Protein AF-W2C5A7-F1 (afdb_monomer_lite)

Secondary structure (DSSP, 8-state):
--GGGT--HHHHHHTTHHHHHHTTPPP--EEEEEEETTEEEEEEEEEEEEE-TT--EEEEEEE--SS---SS-BTTB---HHHHHHHHHHSEEEEEEEE--SSS--EEEEEEE-TTT--EEEEEGGG----SEETTEEPPHHHHHHHHTT--EEEEEEEPTTS-EEEEEEEEETTTTEEEEE-SS---HHHHHHHHHHHHH--S-SEETTEEPPHHHHHHHHHHHHHHHHHHHHHHHHHS-TT---SSSHHHHHHHHHHHHHHHHHHHHHHHHHHTS--

Radius of gyration: 24.64 Å; chains: 1; bounding box: 69×48×51 Å

pLDDT: mean 84.58, std 14.23, range [39.47, 98.31]

Foldseek 3Di:
DQVQFVDDPVNCVVVVQVVQQVVQAWGAWDWTWHDDPPDTDTFTWIWHWDQDPVRDIDIDTQTADPAAPQCDADQNHHDDPVQVVVCQQQQWSQFWDWGHHPDDDIATWTWGADLRRRYIATDGLVQEDDDCDDQNDGDDPVQSVSQSRFHWHKDFQHADPVRDTDIFTWGAHRNVSYIDTHDDDRGGSVNVSVVVVVVVVPPPDCDDPRDGDDPVVSCVVCVVVVVVVVVLQVCLCVVVVPPDQPDPDDVSSVVSNVVSNVVSCVVCVVVVVVVVVPD

Sequence (279 aa):
MLDSLGLSHERLEQSGELEKMLNWQKSNLVSIAIPIGDTTIYTEARLAFRTDNEGNIGLAIHAMRKEPQLDYPYMGYKFSPEEKEQLLATGNLGKTIEVTPKSGEPFAAYVSIDPQTNEIIALRADRVSIPQEIKGVILSDQQYKDLVEGKAVKVEGMTAKSGKSFDATLQVNAEKKGIEFIFGENKSLKERQEQRQDRQQSKAPRKLCGLELSEKQRNKAISPIRSTIERTFSSIRRWFHGGRCRYRGLAKTHTQNILKSIAFNLYRTPGIIMSSCIG

InterPro domains:
  IPR025222 Domain of unknown function DUF3945 [PF13101] (131-184)
  IPR025343 Domain of unknown function DUF4099 [PF13351] (2-73)
  IPR025668 Transposase DDE domain [PF13751] (202-268)

Structure (mmCIF, N/CA/C/O backbone):
data_AF-W2C5A7-F1
#
_entry.id   AF-W2C5A7-F1
#
loop_
_atom_site.group_PDB
_atom_site.id
_atom_site.type_symbol
_atom_site.label_atom_id
_atom_site.label_alt_id
_atom_site.label_comp_id
_atom_site.label_asym_id
_atom_site.label_entity_id
_atom_site.label_seq_id
_atom_site.pdbx_PDB_ins_code
_atom_site.Cartn_x
_atom_site.Cartn_y
_atom_site.Cartn_z
_atom_site.occupancy
_atom_site.B_iso_or_equiv
_atom_site.auth_seq_id
_atom_site.auth_comp_id
_atom_site.auth_asym_id
_atom_site.auth_atom_id
_atom_site.pdbx_PDB_model_num
ATOM 1 N N . MET A 1 1 ? 4.694 -12.797 -22.705 1.00 73.88 1 MET A N 1
ATOM 2 C CA . MET A 1 1 ? 4.591 -11.503 -21.983 1.00 73.88 1 MET A CA 1
ATOM 3 C C . MET A 1 1 ? 5.522 -11.431 -20.772 1.00 73.88 1 MET A C 1
ATOM 5 O O . MET A 1 1 ? 6.149 -10.400 -20.583 1.00 73.88 1 MET A O 1
ATOM 9 N N . LEU A 1 2 ? 5.633 -12.480 -19.946 1.00 83.50 2 LEU A N 1
ATOM 10 C CA . LEU A 1 2 ? 6.595 -12.494 -18.831 1.00 83.50 2 LEU A CA 1
ATOM 11 C C . LEU A 1 2 ? 8.035 -12.756 -19.307 1.00 83.50 2 LEU A C 1
ATOM 13 O O . LEU A 1 2 ? 8.949 -12.065 -18.866 1.00 83.50 2 LEU A O 1
ATOM 17 N N . ASP A 1 3 ? 8.224 -13.634 -20.298 1.00 85.62 3 ASP A N 1
ATOM 18 C CA . ASP A 1 3 ? 9.559 -13.916 -20.854 1.00 85.62 3 ASP A CA 1
ATOM 19 C C . ASP A 1 3 ? 10.213 -12.679 -21.483 1.00 85.62 3 ASP A C 1
ATOM 21 O O . ASP A 1 3 ? 11.409 -12.454 -21.316 1.00 85.62 3 ASP A O 1
ATOM 25 N N . SER A 1 4 ? 9.420 -11.807 -22.121 1.00 84.69 4 SER A N 1
ATOM 26 C CA . SER A 1 4 ? 9.896 -10.523 -22.662 1.00 84.69 4 SER A CA 1
ATOM 27 C C . SER A 1 4 ? 10.362 -9.540 -21.585 1.00 84.69 4 SER A C 1
ATOM 29 O O . SER A 1 4 ? 10.997 -8.546 -21.917 1.00 84.69 4 SER A O 1
ATOM 31 N N . LEU A 1 5 ? 10.048 -9.806 -20.313 1.00 85.88 5 LEU A N 1
ATOM 32 C CA . LEU A 1 5 ? 10.540 -9.065 -19.151 1.00 85.88 5 LEU A CA 1
ATOM 33 C C . LEU A 1 5 ? 11.710 -9.777 -18.447 1.00 85.88 5 LEU A C 1
ATOM 35 O O . LEU A 1 5 ? 12.090 -9.390 -17.340 1.00 85.88 5 LEU A O 1
ATOM 39 N N . GLY A 1 6 ? 12.261 -10.841 -19.042 1.00 85.81 6 GLY A N 1
ATOM 40 C CA . GLY A 1 6 ? 13.313 -11.661 -18.435 1.00 85.81 6 GLY A CA 1
ATOM 41 C C . GLY A 1 6 ? 12.821 -12.533 -17.272 1.00 85.81 6 GLY A C 1
ATOM 42 O O . GLY A 1 6 ? 13.591 -12.848 -16.358 1.00 85.81 6 GLY A O 1
ATOM 43 N N . LEU A 1 7 ? 11.533 -12.894 -17.265 1.00 89.31 7 LEU A N 1
ATOM 44 C CA . LEU A 1 7 ? 10.913 -13.710 -16.223 1.00 89.31 7 LEU A CA 1
ATOM 45 C C . LEU A 1 7 ? 10.398 -15.024 -16.802 1.00 89.31 7 LEU A C 1
ATOM 47 O O . LEU A 1 7 ? 9.395 -15.027 -17.510 1.00 89.31 7 LEU A O 1
ATOM 51 N N . SER A 1 8 ? 11.045 -16.131 -16.438 1.00 88.25 8 SER A N 1
ATOM 52 C CA . SER A 1 8 ? 10.540 -17.467 -16.747 1.00 88.25 8 SER A CA 1
ATOM 53 C C . SER A 1 8 ? 9.469 -17.908 -15.747 1.00 88.25 8 SER A C 1
ATOM 55 O O . SER A 1 8 ? 9.477 -17.504 -14.577 1.00 88.25 8 SER A O 1
ATOM 57 N N . HIS A 1 9 ? 8.577 -18.791 -16.200 1.00 87.25 9 HIS A N 1
ATOM 58 C CA . HIS A 1 9 ? 7.582 -19.451 -15.350 1.00 87.25 9 HIS A CA 1
ATOM 59 C C . HIS A 1 9 ? 8.231 -20.123 -14.131 1.00 87.25 9 HIS A C 1
ATOM 61 O O . HIS A 1 9 ? 7.868 -19.825 -12.996 1.00 87.25 9 HIS A O 1
ATOM 67 N N . GLU A 1 10 ? 9.257 -20.949 -14.362 1.00 89.75 10 GLU A N 1
ATOM 68 C CA . GLU A 1 10 ? 9.982 -21.687 -13.318 1.00 89.75 10 GLU A CA 1
ATOM 69 C C . GLU A 1 10 ? 10.539 -20.764 -12.227 1.00 89.75 10 GLU A C 1
ATOM 71 O O . GLU A 1 10 ? 10.440 -21.064 -11.039 1.00 89.75 10 GLU A O 1
ATOM 76 N N . ARG A 1 11 ? 11.084 -19.599 -12.605 1.00 88.56 11 ARG A N 1
ATOM 77 C CA . ARG A 1 11 ? 11.626 -18.622 -11.649 1.00 88.56 11 ARG A CA 1
ATOM 78 C C . ARG A 1 11 ? 10.532 -18.040 -10.749 1.00 88.56 11 ARG A C 1
ATOM 80 O O . ARG A 1 11 ? 10.754 -17.844 -9.550 1.00 88.56 11 ARG A O 1
ATOM 87 N N . LEU A 1 12 ? 9.367 -17.726 -11.314 1.00 89.19 12 LEU A N 1
ATOM 88 C CA . LEU A 1 12 ? 8.237 -17.172 -10.561 1.00 89.19 12 LEU A CA 1
ATOM 89 C C . LEU A 1 12 ? 7.565 -18.228 -9.678 1.00 89.19 12 LEU A C 1
ATOM 91 O O . LEU A 1 12 ? 7.124 -17.913 -8.573 1.00 89.19 12 LEU A O 1
ATOM 95 N N . GLU A 1 13 ? 7.526 -19.473 -10.140 1.00 90.69 13 GLU A N 1
ATOM 96 C CA . GLU A 1 13 ? 7.002 -20.609 -9.388 1.00 90.69 13 GLU A CA 1
ATOM 97 C C . GLU A 1 13 ? 7.900 -20.952 -8.192 1.00 90.69 13 GLU A C 1
ATOM 99 O O . GLU A 1 13 ? 7.433 -20.966 -7.056 1.00 90.69 13 GLU A O 1
ATOM 104 N N . GLN A 1 14 ? 9.213 -21.099 -8.406 1.00 89.69 14 GLN A N 1
ATOM 105 C CA . GLN A 1 14 ? 10.178 -21.401 -7.337 1.00 89.69 14 GLN A CA 1
ATOM 106 C C . GLN A 1 14 ? 10.247 -20.318 -6.254 1.00 89.69 14 GLN A C 1
ATOM 108 O O . GLN A 1 14 ? 10.562 -20.603 -5.099 1.00 89.69 14 GLN A O 1
ATOM 113 N N . SER A 1 15 ? 9.969 -19.064 -6.614 1.00 86.94 15 SER A N 1
ATOM 114 C CA . SER A 1 15 ? 9.924 -17.951 -5.659 1.00 86.94 15 SER A CA 1
ATOM 115 C C . SER A 1 15 ? 8.570 -17.799 -4.952 1.00 86.94 15 SER A C 1
ATOM 117 O O . SER A 1 15 ? 8.467 -16.998 -4.022 1.00 86.94 15 SER A O 1
ATOM 119 N N . GLY A 1 16 ? 7.541 -18.553 -5.360 1.00 91.38 16 GLY A N 1
ATOM 120 C CA . GLY A 1 16 ? 6.170 -18.433 -4.854 1.00 91.38 16 GLY A CA 1
ATOM 121 C C . GLY A 1 16 ? 5.457 -17.146 -5.288 1.00 91.38 16 GLY A C 1
ATOM 122 O O . GLY A 1 16 ? 4.389 -16.813 -4.774 1.00 91.38 16 GLY A O 1
ATOM 123 N N . GLU A 1 17 ? 6.038 -16.380 -6.214 1.00 92.44 17 GLU A N 1
ATOM 124 C CA . GLU A 1 17 ? 5.453 -15.126 -6.692 1.00 92.44 17 GLU A CA 1
ATOM 125 C C . GLU A 1 17 ? 4.339 -15.372 -7.711 1.00 92.44 17 GLU A C 1
ATOM 127 O O . GLU A 1 17 ? 3.356 -14.628 -7.731 1.00 92.44 17 GLU A O 1
ATOM 132 N N . LEU A 1 18 ? 4.441 -16.458 -8.485 1.00 91.12 18 LEU A N 1
ATOM 133 C CA . LEU A 1 18 ? 3.392 -16.867 -9.416 1.00 91.12 18 LEU A CA 1
ATOM 134 C C . LEU A 1 18 ? 2.067 -17.143 -8.692 1.00 91.12 18 LEU A C 1
ATOM 136 O O . LEU A 1 18 ? 1.024 -16.649 -9.111 1.00 91.12 18 LEU A O 1
ATOM 140 N N . GLU A 1 19 ? 2.110 -17.862 -7.568 1.00 92.75 19 GLU A N 1
ATOM 141 C CA . GLU A 1 19 ? 0.923 -18.187 -6.767 1.00 92.75 19 GLU A CA 1
ATOM 142 C C . GLU A 1 19 ? 0.204 -16.922 -6.271 1.00 92.75 19 GLU A C 1
ATOM 144 O O . GLU A 1 19 ? -1.022 -16.822 -6.334 1.00 92.75 19 GLU A O 1
ATOM 149 N N . LYS A 1 20 ? 0.953 -15.907 -5.825 1.00 93.38 20 LYS A N 1
ATOM 150 C CA . LYS A 1 20 ? 0.364 -14.622 -5.415 1.00 93.38 20 LYS A CA 1
ATOM 151 C C . LYS A 1 20 ? -0.319 -13.922 -6.580 1.00 93.38 20 LYS A C 1
ATOM 153 O O . LYS A 1 20 ? -1.437 -13.433 -6.424 1.00 93.38 20 LYS A O 1
ATOM 158 N N . MET A 1 21 ? 0.342 -13.883 -7.736 1.00 92.50 21 MET A N 1
ATOM 159 C CA . MET A 1 21 ? -0.199 -13.244 -8.934 1.00 92.50 21 MET A CA 1
ATOM 160 C C . MET A 1 21 ? -1.489 -13.925 -9.398 1.00 92.50 21 MET A C 1
ATOM 162 O O . MET A 1 21 ? -2.463 -13.227 -9.680 1.00 92.50 21 MET A O 1
ATOM 166 N N . LEU A 1 22 ? -1.528 -15.263 -9.409 1.00 90.75 22 LEU A N 1
ATOM 167 C CA . LEU A 1 22 ? -2.722 -16.053 -9.742 1.00 90.75 22 LEU A CA 1
ATOM 168 C C . LEU A 1 22 ? -3.873 -15.828 -8.750 1.00 90.75 22 LEU A C 1
ATOM 170 O O . LEU A 1 22 ? -5.035 -15.833 -9.141 1.00 90.75 22 LEU A O 1
ATOM 174 N N . ASN A 1 23 ? -3.555 -15.538 -7.487 1.00 91.88 23 ASN A N 1
ATOM 175 C CA . ASN A 1 23 ? -4.520 -15.128 -6.465 1.00 91.88 23 ASN A CA 1
ATOM 176 C C . ASN A 1 23 ? -4.867 -13.622 -6.507 1.00 91.88 23 ASN A C 1
ATOM 178 O O . ASN A 1 23 ? -5.368 -13.072 -5.524 1.00 91.88 23 ASN A O 1
ATOM 182 N N . TRP A 1 24 ? -4.597 -12.934 -7.624 1.00 89.31 24 TRP A N 1
ATOM 183 C CA . TRP A 1 24 ? -4.883 -11.506 -7.845 1.00 89.31 24 TRP A CA 1
ATOM 184 C C . TRP A 1 24 ? -4.191 -10.547 -6.860 1.00 89.31 24 TRP A C 1
ATOM 186 O O . TRP A 1 24 ? -4.641 -9.411 -6.629 1.00 89.31 24 TRP A O 1
ATOM 196 N N . GLN A 1 25 ? -3.075 -10.998 -6.285 1.00 91.00 25 GLN A N 1
ATOM 197 C CA . GLN A 1 25 ? -2.200 -10.212 -5.423 1.00 91.00 25 GLN A CA 1
ATOM 198 C C . GLN A 1 25 ? -0.979 -9.718 -6.204 1.00 91.00 25 GLN A C 1
ATOM 200 O O . GLN A 1 25 ? -0.585 -10.276 -7.226 1.00 91.00 25 GLN A O 1
ATOM 205 N N . LYS A 1 26 ? -0.355 -8.653 -5.701 1.00 93.81 26 LYS A N 1
ATOM 206 C CA . LYS A 1 26 ? 0.943 -8.196 -6.200 1.00 93.81 26 LYS A CA 1
ATOM 207 C C . LYS A 1 26 ? 2.049 -9.124 -5.694 1.00 93.81 26 LYS A C 1
ATOM 209 O O . LYS A 1 26 ? 2.090 -9.424 -4.498 1.00 93.81 26 LYS A O 1
ATOM 214 N N . SER A 1 27 ? 2.987 -9.485 -6.563 1.00 93.69 27 SER A N 1
ATOM 215 C CA . SER A 1 27 ? 4.235 -10.146 -6.174 1.00 93.69 27 SER A CA 1
ATOM 216 C C . SER A 1 27 ? 5.052 -9.279 -5.205 1.00 93.69 27 SER A C 1
ATOM 218 O O . SER A 1 27 ? 4.817 -8.075 -5.051 1.00 93.69 27 SER A O 1
ATOM 220 N N . ASN A 1 28 ? 6.065 -9.865 -4.573 1.00 92.12 28 ASN A N 1
ATOM 221 C CA . ASN A 1 28 ? 7.204 -9.111 -4.059 1.00 92.12 28 ASN A CA 1
ATOM 222 C C . ASN A 1 28 ? 7.997 -8.476 -5.211 1.00 92.12 28 ASN A C 1
ATOM 224 O O . ASN A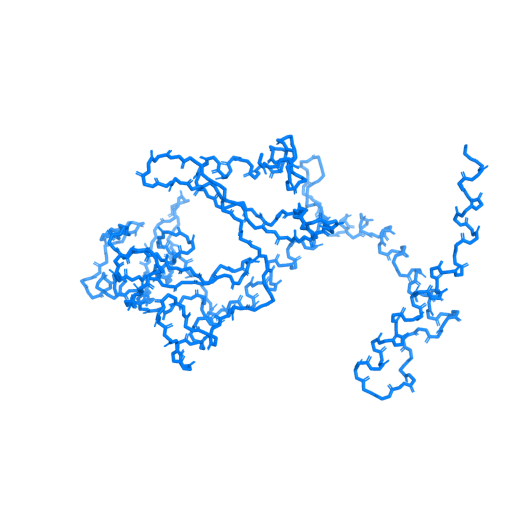 1 28 ? 7.706 -8.684 -6.389 1.00 92.12 28 ASN A O 1
ATOM 228 N N . LEU A 1 29 ? 9.014 -7.694 -4.854 1.00 90.25 29 LEU A N 1
ATOM 229 C CA . LEU A 1 29 ? 9.957 -7.146 -5.820 1.00 90.25 29 LEU A CA 1
ATOM 230 C C . LEU A 1 29 ? 10.675 -8.281 -6.553 1.00 90.25 29 LEU A C 1
ATOM 232 O O . LEU A 1 29 ? 11.269 -9.160 -5.923 1.00 90.25 29 LEU A O 1
ATOM 236 N N . VAL A 1 30 ? 10.570 -8.247 -7.875 1.00 91.00 30 VAL A N 1
ATOM 237 C CA . VAL A 1 30 ? 11.287 -9.121 -8.791 1.00 91.00 30 VAL A CA 1
ATOM 238 C C . VAL A 1 30 ? 12.074 -8.268 -9.778 1.00 91.00 30 VAL A C 1
ATOM 240 O O . VAL A 1 30 ? 11.575 -7.259 -10.287 1.00 91.00 30 VAL A O 1
ATOM 243 N N . SER A 1 31 ? 13.301 -8.694 -10.070 1.00 91.00 31 SER A N 1
ATOM 244 C CA . SER A 1 31 ? 14.140 -8.060 -11.083 1.00 91.00 31 SER A CA 1
ATOM 245 C C . SER A 1 31 ? 13.591 -8.367 -12.470 1.00 91.00 31 SER A C 1
ATOM 247 O O . SER A 1 31 ? 13.534 -9.540 -12.862 1.00 91.00 31 SER A O 1
ATOM 249 N N . ILE A 1 32 ? 13.240 -7.314 -13.200 1.00 89.00 32 ILE A N 1
ATOM 250 C CA . ILE A 1 32 ? 12.741 -7.366 -14.572 1.00 89.00 32 ILE A CA 1
ATOM 251 C C . ILE A 1 32 ? 13.694 -6.650 -15.527 1.00 89.00 32 ILE A C 1
ATOM 253 O O . ILE A 1 32 ? 14.417 -5.729 -15.139 1.00 89.00 32 ILE A O 1
ATOM 257 N N . ALA A 1 33 ? 13.666 -7.076 -16.783 1.00 89.94 33 ALA A N 1
ATOM 258 C CA . ALA A 1 33 ? 14.416 -6.512 -17.893 1.00 89.94 33 ALA A CA 1
ATOM 259 C C . ALA A 1 33 ? 13.425 -5.953 -18.920 1.00 89.94 33 ALA A C 1
ATOM 261 O O . ALA A 1 33 ? 12.724 -6.711 -19.574 1.00 89.94 33 ALA A O 1
ATOM 262 N N . ILE A 1 34 ? 13.327 -4.630 -19.038 1.00 86.56 34 ILE A N 1
ATOM 263 C CA . ILE A 1 34 ? 12.394 -3.960 -19.949 1.00 86.56 34 ILE A CA 1
ATOM 264 C C . ILE A 1 34 ? 13.159 -3.563 -21.220 1.00 86.56 34 ILE A C 1
ATOM 266 O O . ILE A 1 34 ? 13.984 -2.645 -21.151 1.00 86.56 34 ILE A O 1
ATOM 270 N N . PRO A 1 35 ? 12.920 -4.218 -22.369 1.00 85.06 35 PRO A N 1
ATOM 271 C CA . PRO A 1 35 ? 13.519 -3.808 -23.632 1.00 85.06 35 PRO A CA 1
ATOM 272 C C . PRO A 1 35 ? 12.876 -2.503 -24.128 1.00 85.06 35 PRO A C 1
ATOM 274 O O . PRO A 1 35 ? 11.653 -2.390 -24.206 1.00 85.06 35 PRO A O 1
ATOM 277 N N . ILE A 1 36 ? 13.701 -1.511 -24.458 1.00 85.06 36 ILE A N 1
ATOM 278 C CA . ILE A 1 36 ? 13.307 -0.223 -25.039 1.00 85.06 36 ILE A CA 1
ATOM 279 C C . ILE A 1 36 ? 14.237 0.064 -26.220 1.00 85.06 36 ILE A C 1
ATOM 281 O O . ILE A 1 36 ? 15.370 0.517 -26.039 1.00 85.06 36 ILE A O 1
ATOM 285 N N . GLY A 1 37 ? 13.748 -0.211 -27.432 1.00 86.44 37 GLY A N 1
ATOM 286 C CA . GLY A 1 37 ? 14.572 -0.170 -28.642 1.00 86.44 37 GLY A CA 1
ATOM 287 C C . GLY A 1 37 ? 15.769 -1.110 -28.500 1.00 86.44 37 GLY A C 1
ATOM 288 O O . GLY A 1 37 ? 15.597 -2.283 -28.178 1.00 86.44 37 GLY A O 1
ATOM 289 N N . ASP A 1 38 ? 16.973 -0.561 -28.647 1.00 89.25 38 ASP A N 1
ATOM 290 C CA . ASP A 1 38 ? 18.230 -1.318 -28.565 1.00 89.25 38 ASP A CA 1
ATOM 291 C C . ASP A 1 38 ? 18.789 -1.423 -27.133 1.00 89.25 38 ASP A C 1
ATOM 293 O O . ASP A 1 38 ? 19.841 -2.018 -26.904 1.00 89.25 38 ASP A O 1
ATOM 297 N N . THR A 1 39 ? 18.119 -0.818 -26.146 1.00 85.44 39 THR A N 1
ATOM 298 C CA . THR A 1 39 ? 18.568 -0.795 -24.746 1.00 85.44 39 THR A CA 1
ATOM 299 C C . THR A 1 39 ? 17.657 -1.641 -23.865 1.00 85.44 39 THR A C 1
ATOM 301 O O . THR A 1 39 ? 16.450 -1.696 -24.066 1.00 85.44 39 THR A O 1
ATOM 304 N N . THR A 1 40 ? 18.218 -2.286 -22.841 1.00 84.69 40 T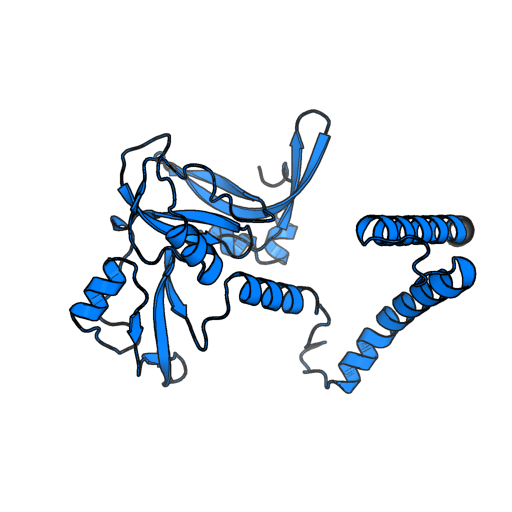HR A N 1
ATOM 305 C CA . THR A 1 40 ? 17.436 -2.987 -21.810 1.00 84.69 40 THR A CA 1
ATOM 306 C C . THR A 1 40 ? 17.566 -2.263 -20.478 1.00 84.69 40 THR A C 1
ATOM 308 O O . THR A 1 40 ? 18.673 -2.076 -19.972 1.00 84.69 40 THR A O 1
ATOM 311 N N . ILE A 1 41 ? 16.435 -1.867 -19.895 1.00 85.12 41 ILE A N 1
ATOM 312 C CA . ILE A 1 41 ? 16.379 -1.286 -18.552 1.00 85.12 41 ILE A CA 1
ATOM 313 C C . ILE A 1 41 ? 16.169 -2.403 -17.536 1.00 85.12 41 ILE A C 1
ATOM 315 O O . ILE A 1 41 ? 15.171 -3.117 -17.586 1.00 85.12 41 ILE A O 1
ATOM 319 N N . TYR A 1 42 ? 17.078 -2.509 -16.573 1.00 85.44 42 TYR A N 1
ATOM 320 C CA . TYR A 1 42 ? 16.951 -3.433 -15.449 1.00 85.44 42 TYR A CA 1
ATOM 321 C C . TYR A 1 42 ? 16.406 -2.695 -14.231 1.00 85.44 42 TYR A C 1
ATOM 323 O O . TYR A 1 42 ? 16.953 -1.668 -13.828 1.00 85.44 42 TYR A O 1
ATOM 331 N N . THR A 1 43 ? 15.325 -3.204 -13.646 1.00 87.44 43 THR A N 1
ATOM 332 C CA . THR A 1 43 ? 14.706 -2.596 -12.462 1.00 87.44 43 THR A CA 1
ATOM 333 C C . THR A 1 43 ? 13.993 -3.634 -11.602 1.00 87.44 43 THR A C 1
ATOM 335 O O . THR A 1 43 ? 13.694 -4.735 -12.058 1.00 87.44 43 THR A O 1
ATOM 338 N N . GLU A 1 44 ? 13.705 -3.276 -10.355 1.00 88.94 44 GLU A N 1
ATOM 339 C CA . GLU A 1 44 ? 12.847 -4.060 -9.471 1.00 88.94 44 GLU A CA 1
ATOM 340 C C . GLU A 1 44 ? 11.397 -3.586 -9.609 1.00 88.94 44 GLU A C 1
ATOM 342 O O . GLU A 1 44 ? 11.110 -2.385 -9.561 1.00 88.94 44 GLU A O 1
ATOM 347 N N . ALA A 1 45 ? 10.467 -4.527 -9.745 1.00 91.44 45 ALA A N 1
ATOM 348 C CA . ALA A 1 45 ? 9.044 -4.225 -9.834 1.00 91.44 45 ALA A CA 1
ATOM 349 C C . ALA A 1 45 ? 8.200 -5.259 -9.093 1.00 91.44 45 ALA A C 1
ATOM 351 O O . ALA A 1 45 ? 8.599 -6.409 -8.928 1.00 91.44 45 ALA A O 1
ATOM 352 N N . ARG A 1 46 ? 7.004 -4.849 -8.670 1.00 94.94 46 ARG A N 1
ATOM 353 C CA . ARG A 1 46 ? 5.937 -5.779 -8.288 1.00 94.94 46 ARG A CA 1
ATOM 354 C C . ARG A 1 46 ? 5.048 -6.029 -9.496 1.00 94.94 46 ARG A C 1
ATOM 356 O O . ARG A 1 46 ? 4.766 -5.111 -10.263 1.00 94.94 46 ARG A O 1
ATOM 363 N N . LEU A 1 47 ? 4.589 -7.258 -9.646 1.00 94.19 47 LEU A N 1
ATOM 364 C CA . LEU A 1 47 ? 3.772 -7.704 -10.764 1.00 94.19 47 LEU A CA 1
ATOM 365 C C . LEU A 1 47 ? 2.402 -8.128 -10.260 1.00 94.19 47 LEU A C 1
ATOM 367 O O . LEU A 1 47 ? 2.293 -8.730 -9.195 1.00 94.19 47 LEU A O 1
ATOM 371 N N . ALA A 1 48 ? 1.357 -7.827 -11.020 1.00 93.25 48 ALA A N 1
ATOM 372 C CA . ALA A 1 48 ? 0.009 -8.300 -10.732 1.00 93.25 48 ALA A CA 1
ATOM 373 C C . ALA A 1 48 ? -0.754 -8.546 -12.028 1.00 93.25 48 ALA A C 1
ATOM 375 O O . ALA A 1 48 ? -0.627 -7.772 -12.977 1.00 93.25 48 ALA A O 1
ATOM 376 N N . PHE A 1 49 ? -1.590 -9.578 -12.049 1.00 91.06 49 PHE A N 1
ATOM 377 C CA . PHE A 1 49 ? -2.586 -9.713 -13.103 1.00 91.06 49 PHE A CA 1
ATOM 378 C C . PHE A 1 49 ? -3.746 -8.745 -12.865 1.00 91.06 49 PHE A C 1
ATOM 380 O O . PHE A 1 49 ? -4.106 -8.436 -11.724 1.00 91.06 49 PHE A O 1
ATOM 387 N N . ARG A 1 50 ? -4.316 -8.238 -13.957 1.00 87.31 50 ARG A N 1
ATOM 388 C CA . ARG A 1 50 ? -5.514 -7.397 -13.955 1.00 87.31 50 ARG A CA 1
ATOM 389 C C . ARG A 1 50 ? -6.437 -7.836 -15.073 1.00 87.31 50 ARG A C 1
ATOM 391 O O . ARG A 1 50 ? -5.956 -8.198 -16.136 1.00 87.31 50 ARG A O 1
ATOM 398 N N . THR A 1 51 ? -7.735 -7.763 -14.836 1.00 83.38 51 THR A N 1
ATOM 399 C CA . THR A 1 51 ? -8.744 -7.893 -15.882 1.00 83.38 51 THR A CA 1
ATOM 400 C C . THR A 1 51 ? -9.171 -6.518 -16.367 1.00 83.38 51 THR A C 1
ATOM 402 O O . THR A 1 51 ? -9.319 -5.590 -15.565 1.00 83.38 51 THR A O 1
ATOM 405 N N . ASP A 1 52 ? -9.327 -6.372 -17.677 1.00 79.00 52 ASP A N 1
ATOM 406 C CA . ASP A 1 52 ? -10.007 -5.219 -18.259 1.00 79.00 52 ASP A CA 1
ATOM 407 C C . ASP A 1 52 ? -11.536 -5.422 -18.276 1.00 79.00 52 ASP A C 1
ATOM 409 O O . ASP A 1 52 ? -12.059 -6.424 -17.779 1.00 79.00 52 ASP A O 1
ATOM 413 N N . ASN A 1 53 ? -12.261 -4.442 -18.821 1.00 75.81 53 ASN A N 1
ATOM 414 C CA . ASN A 1 53 ? -13.726 -4.471 -18.897 1.00 75.81 53 ASN A CA 1
ATOM 415 C C . ASN A 1 53 ? -14.265 -5.565 -19.839 1.00 75.81 53 ASN A C 1
ATOM 417 O O . ASN A 1 53 ? -15.443 -5.897 -19.757 1.00 75.81 53 ASN A O 1
ATOM 421 N N . GLU A 1 54 ? -13.425 -6.115 -20.715 1.00 82.00 54 GLU A N 1
ATOM 422 C CA . GLU A 1 54 ? -13.768 -7.187 -21.655 1.00 82.00 54 GLU A CA 1
ATOM 423 C C . GLU A 1 54 ? -13.425 -8.575 -21.086 1.00 82.00 54 GLU A C 1
ATOM 425 O O . GLU A 1 54 ? -13.733 -9.599 -21.693 1.00 82.00 54 GLU A O 1
ATOM 430 N N . GLY A 1 55 ? -12.820 -8.623 -19.893 1.00 80.62 55 GLY A N 1
ATOM 431 C CA . GLY A 1 55 ? -12.400 -9.854 -19.232 1.00 80.62 55 GLY A CA 1
ATOM 432 C C . GLY A 1 55 ? -11.022 -10.354 -19.667 1.00 80.62 55 GLY A C 1
ATOM 433 O O . GLY A 1 55 ? -10.604 -11.422 -19.215 1.00 80.62 55 GLY A O 1
ATOM 434 N N . ASN A 1 56 ? -10.280 -9.599 -20.485 1.00 85.69 56 ASN A N 1
ATOM 435 C CA . ASN A 1 56 ? -8.927 -9.980 -20.874 1.00 85.69 56 ASN A CA 1
ATOM 436 C C . ASN A 1 56 ? -7.965 -9.792 -19.699 1.00 85.69 56 ASN A C 1
ATOM 438 O O . ASN A 1 56 ? -8.025 -8.803 -18.965 1.00 85.69 56 ASN A O 1
ATOM 442 N N . IL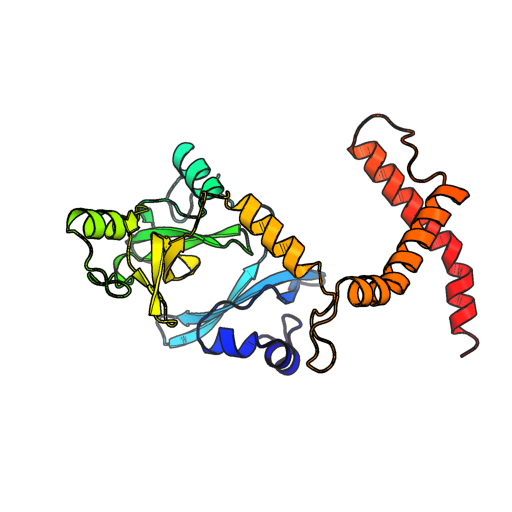E A 1 57 ? -7.033 -10.732 -19.544 1.00 85.19 57 ILE A N 1
ATOM 443 C CA . ILE A 1 57 ? -6.020 -10.686 -18.490 1.00 85.19 57 ILE A CA 1
ATOM 444 C C . ILE A 1 57 ? -4.784 -9.938 -19.000 1.00 85.19 57 ILE A C 1
ATOM 446 O O . ILE A 1 57 ? -4.059 -10.416 -19.869 1.00 85.19 57 ILE A O 1
ATOM 450 N N . GLY A 1 58 ? -4.514 -8.779 -18.409 1.00 87.38 58 GLY A N 1
ATOM 451 C CA . GLY A 1 58 ? -3.291 -8.005 -18.582 1.00 87.38 58 GLY A CA 1
ATOM 452 C C . GLY A 1 58 ? -2.314 -8.155 -17.411 1.00 87.38 58 GLY A C 1
ATOM 453 O O . GLY A 1 58 ? -2.664 -8.610 -16.318 1.00 87.38 58 GLY A O 1
ATOM 454 N N . LEU A 1 59 ? -1.069 -7.722 -17.629 1.00 89.25 59 LEU A N 1
ATOM 455 C CA . LEU A 1 59 ? -0.028 -7.633 -16.602 1.00 89.25 59 LEU A CA 1
ATOM 456 C C . LEU A 1 59 ? 0.209 -6.174 -16.210 1.00 89.25 59 LEU A C 1
ATOM 458 O O . LEU A 1 59 ? 0.564 -5.342 -17.042 1.00 89.25 59 LEU A O 1
ATOM 462 N N . ALA A 1 60 ? 0.066 -5.881 -14.922 1.00 90.44 60 ALA A N 1
ATOM 463 C CA . ALA A 1 60 ? 0.452 -4.611 -14.333 1.00 90.44 60 ALA A CA 1
ATOM 464 C C . ALA A 1 60 ? 1.871 -4.696 -13.762 1.00 90.44 60 ALA A C 1
ATOM 466 O O . ALA A 1 60 ? 2.175 -5.580 -12.957 1.00 90.44 60 ALA A O 1
ATOM 467 N N . ILE A 1 61 ? 2.719 -3.747 -14.163 1.00 90.88 61 ILE A N 1
ATOM 468 C CA . ILE A 1 61 ? 4.099 -3.610 -13.693 1.00 90.88 61 ILE A CA 1
ATOM 469 C C . ILE A 1 61 ? 4.186 -2.381 -12.789 1.00 90.88 61 ILE A C 1
ATOM 471 O O . ILE A 1 61 ? 4.012 -1.248 -13.233 1.00 90.88 61 ILE A O 1
ATOM 475 N N . HIS A 1 62 ? 4.491 -2.610 -11.519 1.00 91.31 62 HIS A N 1
ATOM 476 C CA . HIS A 1 62 ? 4.625 -1.584 -10.494 1.00 91.31 62 HIS A CA 1
ATOM 477 C C . HIS A 1 62 ? 6.106 -1.405 -10.156 1.00 91.31 62 HIS A C 1
ATOM 479 O O . HIS A 1 62 ? 6.634 -2.050 -9.249 1.00 91.31 62 HIS A O 1
ATOM 485 N N . ALA A 1 63 ? 6.798 -0.570 -10.932 1.00 87.31 63 ALA A N 1
ATOM 486 C CA . ALA A 1 63 ? 8.230 -0.327 -10.758 1.00 87.31 63 ALA A CA 1
ATOM 487 C C . ALA A 1 63 ? 8.544 0.374 -9.425 1.00 87.31 63 ALA A C 1
ATOM 489 O O . ALA A 1 63 ? 7.793 1.242 -8.968 1.00 87.31 63 ALA A O 1
ATOM 490 N N . MET A 1 64 ? 9.677 0.019 -8.817 1.00 88.06 64 MET A N 1
ATOM 491 C CA . MET A 1 64 ? 10.174 0.664 -7.606 1.00 88.06 64 MET A CA 1
ATOM 492 C C . MET A 1 64 ? 10.553 2.128 -7.867 1.00 88.06 64 MET A C 1
ATOM 494 O O . MET A 1 64 ? 11.270 2.441 -8.817 1.00 88.06 64 MET A O 1
ATOM 498 N N . ARG A 1 65 ? 10.115 3.027 -6.978 1.00 87.75 65 ARG A N 1
ATOM 499 C CA . ARG A 1 65 ? 10.480 4.450 -6.975 1.00 87.75 65 ARG A CA 1
ATOM 500 C C . ARG A 1 65 ? 11.242 4.798 -5.704 1.00 87.75 65 ARG A C 1
ATOM 502 O O . ARG A 1 65 ? 10.999 4.220 -4.646 1.00 87.75 65 ARG A O 1
ATOM 509 N N . LYS A 1 66 ? 12.125 5.793 -5.797 1.00 87.06 66 LYS A N 1
ATOM 510 C CA . LYS A 1 66 ? 12.863 6.313 -4.637 1.00 87.06 66 LYS A CA 1
ATOM 511 C C . LYS A 1 66 ? 11.929 6.957 -3.608 1.00 87.06 66 LYS A C 1
ATOM 513 O O . LYS A 1 66 ? 12.125 6.768 -2.414 1.00 87.06 66 LYS A O 1
ATOM 518 N N . GLU A 1 67 ? 10.926 7.685 -4.082 1.00 90.62 67 GLU A N 1
ATOM 519 C CA . GLU A 1 67 ? 9.958 8.412 -3.263 1.00 90.62 67 GLU A CA 1
ATOM 520 C C . GLU A 1 67 ? 8.594 8.476 -3.968 1.00 90.62 67 GLU A C 1
ATOM 522 O O . GLU A 1 67 ? 8.535 8.340 -5.199 1.00 90.62 67 GLU A O 1
ATOM 527 N N . PRO A 1 68 ? 7.494 8.636 -3.213 1.00 93.00 68 PRO A N 1
ATOM 528 C CA . PRO A 1 68 ? 6.168 8.797 -3.790 1.00 93.00 68 PRO A CA 1
ATOM 529 C C . PRO A 1 68 ? 6.050 10.155 -4.484 1.00 93.00 68 PRO A C 1
ATOM 531 O O . PRO A 1 68 ? 6.432 11.191 -3.945 1.00 93.00 68 PRO A O 1
ATOM 534 N N . GLN A 1 69 ? 5.493 10.156 -5.693 1.00 92.75 69 GLN A N 1
ATOM 535 C CA . GLN A 1 69 ? 5.333 11.370 -6.494 1.00 92.75 69 GLN A CA 1
ATOM 536 C C . GLN A 1 69 ? 4.090 12.151 -6.058 1.00 92.75 69 GLN A C 1
ATOM 538 O O . GLN A 1 69 ? 3.034 12.042 -6.673 1.00 92.75 69 GLN A O 1
ATOM 543 N N . LEU A 1 70 ? 4.220 12.929 -4.985 1.00 94.69 70 LEU A N 1
ATOM 544 C CA . LEU A 1 70 ? 3.114 13.685 -4.386 1.00 94.69 70 LEU A CA 1
ATOM 545 C C . LEU A 1 70 ? 2.986 15.126 -4.909 1.00 94.69 70 LEU A C 1
ATOM 547 O O . LEU A 1 70 ? 1.994 15.798 -4.634 1.00 94.69 70 LEU A O 1
ATOM 551 N N . ASP A 1 71 ? 3.983 15.627 -5.642 1.00 93.81 71 ASP A N 1
ATOM 552 C CA . ASP A 1 71 ? 4.015 17.021 -6.111 1.00 93.81 71 ASP A CA 1
ATOM 553 C C . ASP A 1 71 ? 3.182 17.282 -7.366 1.00 93.81 71 ASP A C 1
ATOM 555 O O . ASP A 1 71 ? 2.837 18.430 -7.653 1.00 93.81 71 ASP A O 1
ATOM 559 N N . TYR A 1 72 ? 2.813 16.221 -8.076 1.00 93.75 72 TYR A N 1
ATOM 560 C CA . TYR A 1 72 ? 1.988 16.289 -9.273 1.00 93.75 72 TYR A CA 1
ATOM 561 C C . TYR A 1 72 ? 0.551 15.861 -8.965 1.00 93.75 72 TYR A C 1
ATOM 563 O O . TYR A 1 72 ? 0.343 15.035 -8.074 1.00 93.75 72 TYR A O 1
ATOM 571 N N . PRO A 1 73 ? -0.447 16.377 -9.708 1.00 93.81 73 PRO A N 1
ATOM 572 C CA . PRO A 1 73 ? -1.818 15.911 -9.574 1.00 93.81 73 PRO A CA 1
ATOM 573 C C . PRO A 1 73 ? -1.914 14.399 -9.797 1.00 93.81 73 PRO A C 1
ATOM 575 O O . PRO A 1 73 ? -1.522 13.881 -10.846 1.00 93.81 73 PRO A O 1
ATOM 578 N N . TYR A 1 74 ? -2.464 13.696 -8.816 1.00 94.94 74 TYR A N 1
ATOM 579 C CA . TYR A 1 74 ? -2.752 12.277 -8.891 1.00 94.94 74 TYR A CA 1
ATOM 580 C C . TYR A 1 74 ? -4.215 12.095 -9.281 1.00 94.94 74 TYR A C 1
ATOM 582 O O . TYR A 1 74 ? -5.108 12.405 -8.499 1.00 94.94 74 TYR A O 1
ATOM 590 N N . MET A 1 75 ? -4.462 11.620 -10.507 1.00 94.38 75 MET A N 1
ATOM 591 C CA . MET A 1 75 ? -5.823 11.438 -11.038 1.00 94.38 75 MET A CA 1
ATOM 592 C C . MET A 1 75 ? -6.673 12.716 -10.893 1.00 94.38 75 MET A C 1
ATOM 594 O O . MET A 1 75 ? -7.763 12.697 -10.338 1.00 94.38 75 MET A O 1
ATOM 598 N N . GLY A 1 76 ? -6.122 13.862 -11.302 1.00 92.44 76 GLY A N 1
ATOM 599 C CA . GLY A 1 76 ? -6.793 15.163 -11.189 1.00 92.44 76 GLY A CA 1
ATOM 600 C C . GLY A 1 76 ? -6.794 15.778 -9.783 1.00 92.44 76 GLY A C 1
ATOM 601 O O . GLY A 1 76 ? -6.991 16.984 -9.665 1.00 92.44 76 GLY A O 1
ATOM 602 N N . TYR A 1 77 ? -6.490 15.011 -8.733 1.00 96.50 77 TYR A N 1
ATOM 603 C CA . TYR A 1 77 ? -6.436 15.510 -7.362 1.00 96.50 77 TYR A CA 1
ATOM 604 C C . TYR A 1 77 ? -5.041 16.030 -6.999 1.00 96.50 77 TYR A C 1
ATOM 606 O O . TYR A 1 77 ? -4.034 15.352 -7.213 1.00 96.50 77 TYR A O 1
ATOM 614 N N . LYS A 1 78 ? -4.960 17.230 -6.417 1.00 97.12 78 LYS A N 1
ATOM 615 C CA . LYS A 1 78 ? -3.702 17.820 -5.940 1.00 97.12 78 LYS A CA 1
ATOM 616 C C . LYS A 1 78 ? -3.647 17.771 -4.417 1.00 97.12 78 LYS A C 1
ATOM 618 O O . LYS A 1 78 ? -4.443 18.434 -3.761 1.00 97.12 78 LYS A O 1
ATOM 623 N N . PHE A 1 79 ? -2.666 17.051 -3.877 1.00 97.81 79 PHE A N 1
ATOM 624 C CA . PHE A 1 79 ? -2.505 16.919 -2.431 1.00 97.81 79 PHE A CA 1
ATOM 625 C C . PHE A 1 79 ? -2.055 18.225 -1.764 1.00 97.81 79 PHE A C 1
ATOM 627 O O . PHE A 1 79 ? -1.127 18.894 -2.242 1.00 97.81 79 PHE A O 1
ATOM 634 N N . SER A 1 80 ? -2.679 18.555 -0.633 1.00 97.88 80 SER A N 1
ATOM 635 C CA . SER A 1 80 ? -2.249 19.635 0.257 1.00 97.88 80 SER A CA 1
ATOM 636 C C . SER A 1 80 ? -0.951 19.260 0.992 1.00 97.88 80 SER A C 1
ATOM 638 O O . SER A 1 80 ? -0.628 18.077 1.104 1.00 97.88 80 SER A O 1
ATOM 640 N N . PRO A 1 81 ? -0.180 20.229 1.520 1.00 97.94 81 PRO A N 1
ATOM 641 C CA . PRO A 1 81 ? 1.020 19.929 2.305 1.00 97.94 81 PRO A CA 1
ATOM 642 C C . PRO A 1 81 ? 0.763 18.969 3.480 1.00 97.94 81 PRO A C 1
ATOM 644 O O . PRO A 1 81 ? 1.531 18.032 3.676 1.00 97.94 81 PRO A O 1
ATOM 647 N N . GLU A 1 82 ? -0.351 19.150 4.192 1.00 97.19 82 GLU A N 1
ATOM 648 C CA . GLU A 1 82 ? -0.768 18.300 5.317 1.00 97.19 82 GLU A CA 1
ATOM 649 C C . GLU A 1 82 ? -1.073 16.864 4.867 1.00 97.19 82 GLU A C 1
ATOM 651 O O . GLU A 1 82 ? -0.661 15.896 5.499 1.00 97.19 82 GLU A O 1
ATOM 656 N N . GLU A 1 83 ? -1.748 16.702 3.726 1.00 97.62 83 GLU A N 1
ATOM 657 C CA . GLU A 1 83 ? -2.043 15.386 3.151 1.00 97.62 83 GLU A CA 1
ATOM 658 C C . GLU A 1 83 ? -0.774 14.656 2.711 1.00 97.62 83 GLU A C 1
ATOM 660 O O . GLU A 1 83 ? -0.661 13.439 2.880 1.00 97.62 83 GLU A O 1
ATOM 665 N N . LYS A 1 84 ? 0.199 15.393 2.160 1.00 97.06 84 LYS A N 1
ATOM 666 C CA . LYS A 1 84 ? 1.505 14.832 1.804 1.00 97.06 84 LYS A CA 1
ATOM 667 C C . LYS A 1 84 ? 2.230 14.330 3.043 1.00 97.06 84 LYS A C 1
ATOM 669 O O . LYS A 1 84 ? 2.736 13.211 3.032 1.00 97.06 84 LYS A O 1
ATOM 674 N N . GLU A 1 85 ? 2.262 15.133 4.103 1.00 95.56 85 GLU A N 1
ATOM 675 C CA . GLU A 1 85 ? 2.869 14.744 5.374 1.00 95.56 85 GLU A CA 1
ATOM 676 C C . GLU A 1 85 ? 2.180 13.506 5.958 1.00 95.56 85 GLU A C 1
ATOM 678 O O . GLU A 1 85 ? 2.854 12.537 6.302 1.00 95.56 85 GLU A O 1
ATOM 683 N N . GLN A 1 86 ? 0.847 13.471 5.955 1.00 95.44 86 GLN A N 1
ATOM 684 C CA . GLN A 1 86 ? 0.059 12.332 6.422 1.00 95.44 86 GLN A CA 1
ATOM 685 C C . GLN A 1 86 ? 0.349 11.045 5.632 1.00 95.44 86 GLN A C 1
ATOM 687 O O . GLN A 1 86 ? 0.530 9.975 6.226 1.00 95.44 86 GLN A O 1
ATOM 692 N N . LEU A 1 87 ? 0.433 11.132 4.301 1.00 96.00 87 LEU A N 1
ATOM 693 C CA . LEU A 1 87 ? 0.784 10.006 3.434 1.00 96.00 87 LEU A CA 1
ATOM 694 C C . LEU A 1 87 ? 2.219 9.526 3.683 1.00 96.00 87 LEU A C 1
ATOM 696 O O . LEU A 1 87 ? 2.456 8.323 3.764 1.00 96.00 87 LEU A O 1
ATOM 700 N N . LEU A 1 88 ? 3.177 10.438 3.852 1.00 94.38 88 LEU A N 1
ATOM 701 C CA . LEU A 1 88 ? 4.571 10.093 4.150 1.00 94.38 88 LEU A CA 1
ATOM 702 C C . LEU A 1 88 ? 4.743 9.517 5.562 1.00 94.38 88 LEU A C 1
ATOM 704 O O . LEU A 1 88 ? 5.568 8.627 5.772 1.00 94.38 88 LEU A O 1
ATOM 708 N N . ALA A 1 89 ? 3.955 9.989 6.526 1.00 92.31 89 ALA A N 1
ATOM 709 C CA . ALA A 1 89 ? 3.985 9.513 7.899 1.00 92.31 89 ALA A CA 1
ATOM 710 C C . ALA A 1 89 ? 3.319 8.140 8.017 1.00 92.31 89 ALA A C 1
ATOM 712 O O . ALA A 1 89 ? 3.917 7.191 8.516 1.00 92.31 89 ALA A O 1
ATOM 713 N N . THR A 1 90 ? 2.092 7.989 7.529 1.00 92.25 90 THR A N 1
ATOM 714 C CA . THR A 1 90 ? 1.282 6.795 7.809 1.00 92.25 90 THR A CA 1
ATOM 715 C C . THR A 1 90 ? 1.178 5.833 6.634 1.00 92.25 90 THR A C 1
ATOM 717 O O . THR A 1 90 ? 0.888 4.657 6.846 1.00 92.25 90 THR A O 1
ATOM 720 N N . GLY A 1 91 ? 1.449 6.283 5.410 1.00 94.81 91 GLY A N 1
ATOM 721 C CA . GLY A 1 91 ? 1.178 5.534 4.183 1.00 94.81 91 GLY A CA 1
ATOM 722 C C . GLY A 1 91 ? -0.287 5.553 3.746 1.00 94.81 91 GLY A C 1
ATOM 723 O O . GLY A 1 91 ? -0.581 4.988 2.699 1.00 94.81 91 GLY A O 1
ATOM 724 N N . ASN A 1 92 ? -1.189 6.191 4.498 1.00 96.88 92 ASN A N 1
ATOM 725 C CA . ASN A 1 92 ? -2.622 6.274 4.213 1.00 96.88 92 ASN A CA 1
ATOM 726 C C . ASN A 1 92 ? -3.084 7.734 4.288 1.00 96.88 92 ASN A C 1
ATOM 728 O O . ASN A 1 92 ? -2.658 8.476 5.167 1.00 96.88 92 ASN A O 1
ATOM 732 N N . LEU A 1 93 ? -3.989 8.153 3.404 1.00 97.44 93 LEU A N 1
ATOM 733 C CA . LEU A 1 93 ? -4.456 9.544 3.375 1.00 97.44 93 LEU A CA 1
ATOM 734 C C . LEU A 1 93 ? -5.335 9.912 4.583 1.00 97.44 93 LEU A C 1
ATOM 736 O O . LEU A 1 93 ? -5.410 11.076 4.957 1.00 97.44 93 LEU A O 1
ATOM 740 N N . GLY A 1 94 ? -6.003 8.935 5.204 1.00 96.25 94 GLY A N 1
ATOM 741 C CA . GLY A 1 94 ? -6.873 9.183 6.361 1.00 96.25 94 GLY A CA 1
ATOM 742 C C . GLY A 1 94 ? -8.259 9.731 6.028 1.00 96.25 94 GLY A C 1
ATOM 743 O O . GLY A 1 94 ? -9.021 10.021 6.945 1.00 96.25 94 GLY A O 1
ATOM 744 N N . LYS A 1 95 ? -8.584 9.865 4.740 1.00 97.12 95 LYS A N 1
ATOM 745 C CA . LYS A 1 95 ? -9.905 10.250 4.247 1.00 97.12 95 LYS A CA 1
ATOM 746 C C . LYS A 1 95 ? -10.157 9.714 2.840 1.00 97.12 95 LYS A C 1
ATOM 748 O O . LYS A 1 95 ? -9.208 9.363 2.132 1.00 97.12 95 LYS A O 1
ATOM 753 N N . THR A 1 96 ? -11.415 9.714 2.415 1.00 97.44 96 THR A N 1
ATOM 754 C CA . THR A 1 96 ? -11.784 9.564 1.005 1.00 97.44 96 THR A CA 1
ATOM 755 C C . THR A 1 96 ? -11.630 10.881 0.250 1.00 97.44 96 THR A C 1
ATOM 757 O O . THR A 1 96 ? -11.980 11.941 0.769 1.00 97.44 96 THR A O 1
ATOM 760 N N . ILE A 1 97 ? -11.157 10.811 -0.991 1.00 97.44 97 ILE A N 1
ATOM 761 C CA . ILE A 1 97 ? -11.107 11.946 -1.921 1.00 97.44 97 ILE A CA 1
ATOM 762 C C . ILE A 1 97 ? -11.778 11.584 -3.240 1.00 97.44 97 ILE A C 1
ATOM 764 O O . ILE A 1 97 ? -11.824 10.411 -3.605 1.00 97.44 97 ILE A O 1
ATOM 768 N N . GLU A 1 98 ? -12.273 12.577 -3.970 1.00 97.50 98 GLU A N 1
ATOM 769 C CA . GLU A 1 98 ? -12.727 12.370 -5.342 1.00 97.50 98 GLU A CA 1
ATOM 770 C C . GLU A 1 98 ? -11.530 12.415 -6.295 1.00 97.50 98 GLU A C 1
ATOM 772 O O . GLU A 1 98 ? -10.729 13.352 -6.265 1.00 97.50 98 GLU A O 1
ATOM 777 N N . VAL A 1 99 ? -11.390 11.379 -7.119 1.00 96.44 99 VAL A N 1
ATOM 778 C CA . VAL A 1 99 ? -10.338 11.267 -8.133 1.00 96.44 99 VAL A CA 1
A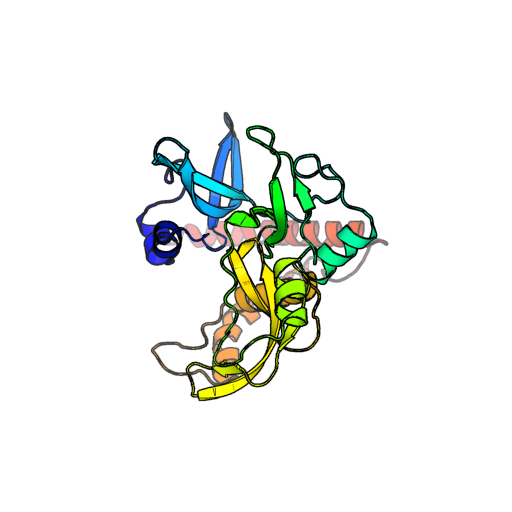TOM 779 C C . VAL A 1 99 ? -10.948 11.046 -9.508 1.00 96.44 99 VAL A C 1
ATOM 781 O O . VAL A 1 99 ? -11.936 10.328 -9.655 1.00 96.44 99 VAL A O 1
ATOM 784 N N . THR A 1 100 ? -10.299 11.605 -10.525 1.00 94.75 100 THR A N 1
ATOM 785 C CA . THR A 1 100 ? -10.718 11.538 -11.926 1.00 94.75 100 THR A CA 1
ATOM 786 C C . THR A 1 100 ? -9.639 10.825 -12.748 1.00 94.75 100 THR A C 1
ATOM 788 O O . THR A 1 100 ? -8.584 11.407 -13.038 1.00 94.75 100 THR A O 1
ATOM 791 N N . PRO A 1 101 ? -9.831 9.540 -13.104 1.00 89.38 101 PRO A N 1
ATOM 792 C CA . PRO A 1 101 ? -8.908 8.835 -13.989 1.00 89.38 101 PRO A CA 1
ATOM 793 C C . PRO A 1 101 ? -8.858 9.497 -15.376 1.00 89.38 101 PRO A C 1
ATOM 795 O O . PRO A 1 101 ? -9.788 10.176 -15.793 1.00 89.38 101 PRO A O 1
ATOM 798 N N . LYS A 1 102 ? -7.779 9.256 -16.135 1.00 86.44 102 LYS A N 1
ATOM 799 C CA . LYS A 1 102 ? -7.689 9.713 -17.540 1.00 86.44 102 LYS A CA 1
ATOM 800 C C . LYS A 1 102 ? -8.769 9.091 -18.432 1.00 86.44 102 LYS A C 1
ATOM 802 O O . LYS A 1 102 ? -9.138 9.672 -19.444 1.00 86.44 102 LYS A O 1
ATOM 807 N N . SER A 1 103 ? -9.209 7.892 -18.072 1.00 79.81 103 SER A N 1
ATOM 808 C CA . SER A 1 103 ? -10.258 7.131 -18.735 1.00 79.81 103 SER A CA 1
ATOM 809 C C . SER A 1 103 ? -11.228 6.619 -17.671 1.00 79.81 103 SER A C 1
ATOM 811 O O . SER A 1 103 ? -10.838 5.857 -16.784 1.00 79.81 103 SER A O 1
ATOM 813 N N . GLY A 1 104 ? -12.483 7.063 -17.748 1.00 81.69 104 GLY A N 1
ATOM 814 C CA . GLY A 1 104 ? -13.555 6.707 -16.817 1.00 81.69 104 GLY A CA 1
ATOM 815 C C . GLY A 1 104 ? -14.087 7.882 -15.996 1.00 81.69 104 GLY A C 1
ATOM 816 O O . GLY A 1 104 ? -13.548 8.985 -16.028 1.00 81.69 104 GLY A O 1
ATOM 817 N N . GLU A 1 105 ? -15.160 7.607 -15.261 1.00 90.44 105 GLU A N 1
ATOM 818 C CA . GLU A 1 105 ? -15.869 8.591 -14.440 1.00 90.44 105 GLU A CA 1
ATOM 819 C C . GLU A 1 105 ? -15.132 8.903 -13.126 1.00 90.44 105 GLU A C 1
ATOM 821 O O . GLU A 1 105 ? -14.439 8.020 -12.592 1.00 90.44 105 GLU A O 1
ATOM 826 N N . PRO A 1 106 ? -15.308 10.117 -12.567 1.00 95.50 106 PRO A N 1
ATOM 827 C CA . PRO A 1 106 ? -14.868 10.444 -11.216 1.00 95.50 106 PRO A CA 1
ATOM 828 C C . PRO A 1 106 ? -15.430 9.475 -10.170 1.00 95.50 106 PRO A C 1
ATOM 830 O O . PRO A 1 106 ? -16.534 8.942 -10.307 1.00 95.50 106 PRO A O 1
ATOM 833 N N . PHE A 1 107 ? -14.669 9.226 -9.105 1.00 96.06 107 PHE A N 1
ATOM 834 C CA . PHE A 1 107 ? -15.131 8.397 -7.993 1.00 96.06 107 PHE A CA 1
ATOM 835 C C . PHE A 1 107 ? -14.455 8.742 -6.669 1.00 96.06 107 PHE A C 1
ATOM 837 O O . PHE A 1 107 ? -13.308 9.186 -6.634 1.00 96.06 107 PHE A O 1
ATOM 844 N N . ALA A 1 108 ? -15.148 8.455 -5.565 1.00 97.25 108 ALA A N 1
ATOM 845 C CA . ALA A 1 108 ? -14.580 8.530 -4.225 1.00 97.25 108 ALA A CA 1
ATOM 846 C C . ALA A 1 108 ? -13.595 7.374 -3.985 1.00 97.25 108 ALA A C 1
ATOM 848 O O . ALA A 1 108 ? -13.926 6.203 -4.200 1.00 97.25 108 ALA A O 1
ATOM 849 N N . ALA A 1 109 ? -12.390 7.693 -3.523 1.00 97.81 109 ALA A N 1
ATOM 850 C CA . ALA A 1 109 ? -11.304 6.745 -3.348 1.00 97.81 109 ALA A CA 1
ATOM 851 C C . ALA A 1 109 ? -10.611 6.880 -1.993 1.00 97.81 109 ALA A C 1
ATOM 853 O O . ALA A 1 109 ? -10.326 7.985 -1.531 1.00 97.81 109 ALA A O 1
ATOM 854 N N . TYR A 1 110 ? -10.247 5.737 -1.414 1.00 98.31 110 TYR A N 1
ATOM 855 C CA . TYR A 1 110 ? -9.185 5.667 -0.417 1.00 98.31 110 TYR A CA 1
ATOM 856 C C . TYR A 1 110 ? -7.836 5.736 -1.123 1.00 98.31 110 TYR A C 1
ATOM 858 O O . TYR A 1 110 ? -7.652 5.106 -2.168 1.00 98.31 110 TYR A O 1
ATOM 866 N N . VAL A 1 111 ? -6.883 6.457 -0.534 1.00 98.19 111 VAL A N 1
ATOM 867 C CA . VAL A 1 111 ? -5.534 6.597 -1.088 1.00 98.19 111 VAL A CA 1
ATOM 868 C C . VAL A 1 111 ? -4.489 6.108 -0.097 1.00 98.19 111 VAL A C 1
ATOM 870 O O . VAL A 1 111 ? -4.465 6.539 1.058 1.00 98.19 111 VAL A O 1
ATOM 873 N N . SER A 1 112 ? -3.602 5.238 -0.575 1.00 97.81 112 SER A N 1
ATOM 874 C CA . SER A 1 112 ? -2.450 4.736 0.179 1.00 97.81 112 SER A CA 1
ATOM 875 C C . SER A 1 112 ? -1.192 4.700 -0.685 1.00 97.81 112 SER A C 1
ATOM 877 O O . SER A 1 112 ? -1.260 4.749 -1.913 1.00 97.81 112 SER A O 1
ATOM 879 N N . ILE A 1 113 ? -0.038 4.573 -0.034 1.00 97.19 113 ILE A N 1
ATOM 880 C CA . ILE A 1 113 ? 1.255 4.342 -0.677 1.00 97.19 113 ILE A CA 1
ATOM 881 C C . ILE A 1 113 ? 1.629 2.867 -0.546 1.00 97.19 113 ILE A C 1
ATOM 883 O O . ILE A 1 113 ? 1.645 2.311 0.553 1.00 97.19 113 ILE A O 1
ATOM 887 N N . ASP A 1 114 ? 1.996 2.243 -1.663 1.00 95.12 114 ASP A N 1
ATOM 888 C CA . ASP A 1 114 ? 2.643 0.936 -1.669 1.00 95.12 114 ASP A CA 1
ATOM 889 C C . ASP A 1 114 ? 4.025 1.047 -1.003 1.00 95.12 114 ASP A C 1
ATOM 891 O O . ASP A 1 114 ? 4.934 1.671 -1.562 1.00 95.12 114 ASP A O 1
ATOM 895 N N . PRO A 1 115 ? 4.242 0.412 0.161 1.00 92.06 115 PRO A N 1
ATOM 896 C CA . PRO A 1 115 ? 5.491 0.548 0.895 1.00 92.06 115 PRO A CA 1
ATOM 897 C C . PRO A 1 115 ? 6.696 -0.066 0.169 1.00 92.06 115 PRO A C 1
ATOM 899 O O . PRO A 1 115 ? 7.822 0.200 0.570 1.00 92.06 115 PRO A O 1
ATOM 902 N N . GLN A 1 116 ? 6.513 -0.910 -0.847 1.00 89.75 116 GLN A N 1
ATOM 903 C CA . GLN A 1 116 ? 7.629 -1.521 -1.579 1.00 89.75 116 GLN A CA 1
ATOM 904 C C . GLN A 1 116 ? 8.035 -0.723 -2.818 1.00 89.75 116 GLN A C 1
ATOM 906 O O . GLN A 1 116 ? 9.197 -0.776 -3.216 1.00 89.75 116 GLN A O 1
ATOM 911 N N . THR A 1 117 ? 7.093 -0.012 -3.436 1.00 93.00 117 THR A N 1
ATOM 912 C CA . THR A 1 117 ? 7.316 0.668 -4.723 1.00 93.00 117 THR A CA 1
ATOM 913 C C . THR A 1 117 ? 7.177 2.184 -4.641 1.00 93.00 117 THR A C 1
ATOM 915 O O . THR A 1 117 ? 7.476 2.866 -5.623 1.00 93.00 117 THR A O 1
ATOM 918 N N . ASN A 1 118 ? 6.743 2.710 -3.491 1.00 93.94 118 ASN A N 1
ATOM 919 C CA . ASN A 1 118 ? 6.355 4.106 -3.288 1.00 93.94 118 ASN A CA 1
ATOM 920 C C . ASN A 1 118 ? 5.297 4.586 -4.300 1.00 93.94 118 ASN A C 1
ATOM 922 O O . ASN A 1 118 ? 5.207 5.767 -4.627 1.00 93.94 118 ASN A O 1
ATOM 926 N N . GLU A 1 119 ? 4.502 3.663 -4.835 1.00 94.88 119 GLU A N 1
ATOM 927 C CA . GLU A 1 119 ? 3.402 3.979 -5.734 1.00 94.88 119 GLU A CA 1
ATOM 928 C C . GLU A 1 119 ? 2.192 4.494 -4.952 1.00 94.88 119 GLU A C 1
ATOM 930 O O . GLU A 1 119 ? 1.814 3.902 -3.945 1.00 94.88 119 GLU A O 1
ATOM 935 N N . ILE A 1 120 ? 1.553 5.556 -5.444 1.00 96.44 120 ILE A N 1
ATOM 936 C CA . ILE A 1 120 ? 0.271 6.035 -4.918 1.00 96.44 120 ILE A CA 1
ATOM 937 C C . ILE A 1 120 ? -0.854 5.217 -5.554 1.00 96.44 120 ILE A C 1
ATOM 939 O O . ILE A 1 120 ? -0.910 5.063 -6.779 1.00 96.44 120 ILE A O 1
ATOM 943 N N . ILE A 1 121 ? -1.758 4.707 -4.724 1.00 95.50 121 ILE A N 1
ATOM 944 C CA . ILE A 1 121 ? -2.834 3.805 -5.131 1.00 95.50 121 ILE A CA 1
ATOM 945 C C . ILE A 1 121 ? -4.167 4.363 -4.661 1.00 95.50 121 ILE A C 1
ATOM 947 O O . ILE A 1 121 ? -4.343 4.609 -3.471 1.00 95.50 121 ILE A O 1
ATOM 951 N N . ALA A 1 122 ? -5.108 4.486 -5.595 1.00 96.00 122 ALA A N 1
ATOM 952 C CA . ALA A 1 122 ? -6.517 4.718 -5.325 1.00 96.00 122 ALA A CA 1
ATOM 953 C C . ALA A 1 122 ? -7.294 3.396 -5.316 1.00 96.00 122 ALA A C 1
ATOM 955 O O . ALA A 1 122 ? -7.218 2.602 -6.258 1.00 96.00 122 ALA A O 1
ATOM 956 N N . LEU A 1 123 ? -8.090 3.195 -4.271 1.00 95.44 123 LEU A N 1
ATOM 957 C CA . LEU A 1 123 ? -9.083 2.134 -4.167 1.00 95.44 123 LEU A CA 1
ATOM 958 C C . LEU A 1 123 ? -10.465 2.774 -4.121 1.00 95.44 123 LEU A C 1
ATOM 960 O O . LEU A 1 123 ? -10.727 3.583 -3.234 1.00 95.44 123 LEU A O 1
ATOM 964 N N . ARG A 1 124 ? -11.347 2.411 -5.059 1.00 95.44 124 ARG A N 1
ATOM 965 C CA . ARG A 1 124 ? -12.719 2.929 -5.071 1.00 95.44 124 ARG A CA 1
ATOM 966 C C . ARG A 1 124 ? -13.429 2.574 -3.766 1.00 95.44 124 ARG A C 1
ATOM 968 O O . ARG A 1 124 ? -13.431 1.404 -3.382 1.00 95.44 124 ARG A O 1
ATOM 975 N N . ALA A 1 125 ? -14.034 3.563 -3.118 1.00 95.94 125 ALA A N 1
ATOM 976 C CA . ALA A 1 125 ? -14.696 3.375 -1.833 1.00 95.94 125 ALA A CA 1
ATOM 977 C C . ALA A 1 125 ? -15.907 2.432 -1.937 1.00 95.94 125 ALA A C 1
ATOM 979 O O . ALA A 1 125 ? -16.099 1.583 -1.073 1.00 95.94 125 ALA A O 1
ATOM 980 N N . ASP A 1 126 ? -16.644 2.497 -3.050 1.00 93.81 126 ASP A N 1
ATOM 981 C CA . ASP A 1 126 ? -17.808 1.647 -3.350 1.00 93.81 126 ASP A CA 1
ATOM 982 C C . ASP A 1 126 ? -17.492 0.143 -3.476 1.00 93.81 126 ASP A C 1
ATOM 984 O O . ASP A 1 126 ? -18.396 -0.687 -3.416 1.00 93.81 126 ASP A O 1
ATOM 988 N N . ARG A 1 127 ? -16.216 -0.229 -3.633 1.00 91.31 127 ARG A N 1
ATOM 989 C CA . ARG A 1 127 ? -15.765 -1.627 -3.737 1.00 91.31 127 ARG A CA 1
ATOM 990 C C . ARG A 1 127 ? -15.205 -2.185 -2.430 1.00 91.31 127 ARG A C 1
ATOM 992 O O . ARG A 1 127 ? -14.780 -3.340 -2.406 1.00 91.31 127 ARG A O 1
ATOM 999 N N . VAL A 1 128 ? -15.165 -1.393 -1.358 1.00 93.81 128 VAL A N 1
ATOM 1000 C CA . VAL A 1 128 ? -14.641 -1.831 -0.060 1.00 93.81 128 VAL A CA 1
ATOM 1001 C C . VAL A 1 128 ? -15.789 -2.252 0.843 1.00 93.81 128 VAL A C 1
ATOM 1003 O O . VAL A 1 128 ? -16.608 -1.438 1.250 1.00 93.81 128 VAL A O 1
ATOM 1006 N N . SER A 1 129 ? -15.818 -3.533 1.207 1.00 92.38 129 SER A N 1
ATOM 1007 C CA . SER A 1 129 ? -16.755 -4.038 2.209 1.00 92.38 129 SER A CA 1
ATOM 1008 C C . SER A 1 129 ? -16.162 -3.878 3.608 1.00 92.38 129 SER A C 1
ATOM 1010 O O . SER A 1 129 ? -15.204 -4.570 3.959 1.00 92.38 129 SER A O 1
ATOM 1012 N N . ILE A 1 130 ? -16.748 -2.992 4.413 1.00 94.44 130 ILE A N 1
ATOM 1013 C CA . ILE A 1 130 ? -16.380 -2.776 5.818 1.00 94.44 130 ILE A CA 1
ATOM 1014 C C . ILE A 1 130 ? -17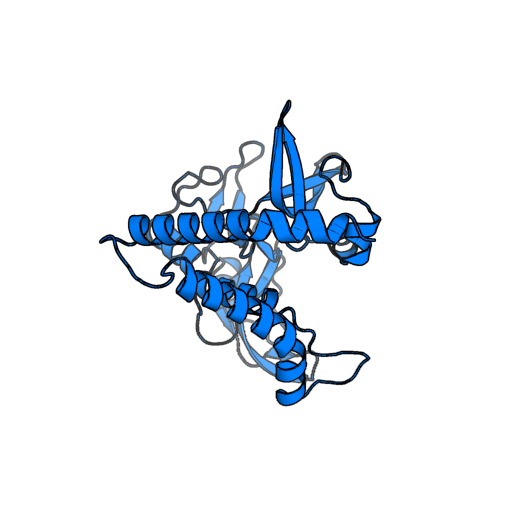.470 -3.418 6.687 1.00 94.44 130 ILE A C 1
ATOM 1016 O O . ILE A 1 130 ? -18.587 -2.897 6.726 1.00 94.44 130 ILE A O 1
ATOM 1020 N N . PRO A 1 131 ? -17.201 -4.563 7.343 1.00 95.00 131 PRO A N 1
ATOM 1021 C CA . PRO A 1 131 ? -18.169 -5.189 8.234 1.00 95.00 131 PRO A CA 1
ATOM 1022 C C . PRO A 1 131 ? -18.287 -4.411 9.551 1.00 95.00 131 PRO A C 1
ATOM 1024 O O . PRO A 1 131 ? -17.318 -3.815 10.021 1.00 95.00 131 PRO A O 1
ATOM 1027 N N . GLN A 1 132 ? -19.473 -4.452 10.161 1.00 94.12 132 GLN A N 1
ATOM 1028 C CA . GLN A 1 132 ? -19.725 -3.819 11.460 1.00 94.12 132 GLN A CA 1
ATOM 1029 C C . GLN A 1 132 ? -19.088 -4.593 12.624 1.00 94.12 132 GLN A C 1
ATOM 1031 O O . GLN A 1 132 ? -18.731 -3.999 13.637 1.00 94.12 132 GLN A O 1
ATOM 1036 N N . GLU A 1 133 ? -18.895 -5.903 12.463 1.00 96.06 133 GLU A N 1
ATOM 1037 C CA . GLU A 1 133 ? -18.144 -6.737 13.397 1.00 96.06 133 GLU A CA 1
ATOM 1038 C C . GLU A 1 133 ? -16.778 -7.103 12.810 1.00 96.06 133 GLU A C 1
ATOM 1040 O O . GLU A 1 133 ? -16.668 -7.638 11.702 1.00 96.06 133 GLU A O 1
ATOM 1045 N N . ILE A 1 134 ? -15.717 -6.843 13.571 1.00 94.94 134 ILE A N 1
ATOM 1046 C CA . ILE A 1 134 ? -14.343 -7.163 13.193 1.00 94.94 134 ILE A CA 1
ATOM 1047 C C . ILE A 1 134 ? -13.713 -7.975 14.316 1.00 94.94 134 ILE A C 1
ATOM 1049 O O . ILE A 1 134 ? -13.526 -7.491 15.427 1.00 94.94 134 ILE A O 1
ATOM 1053 N N . LYS A 1 135 ? -13.336 -9.223 14.010 1.00 93.56 135 LYS A N 1
ATOM 1054 C CA . LYS A 1 135 ? -12.618 -10.113 14.945 1.00 93.56 135 LYS A CA 1
ATOM 1055 C C . LYS A 1 135 ? -13.319 -10.266 16.310 1.00 93.56 135 LYS A C 1
ATOM 1057 O O . LYS A 1 135 ? -12.638 -10.327 17.333 1.00 93.56 135 LYS A O 1
ATOM 1062 N N . GLY A 1 136 ? -14.651 -10.363 16.314 1.00 92.19 136 GLY A N 1
ATOM 1063 C CA . GLY A 1 136 ? -15.455 -10.539 17.528 1.00 92.19 136 GLY A CA 1
ATOM 1064 C C . GLY A 1 136 ? -15.842 -9.240 18.240 1.00 92.19 136 GLY A C 1
ATOM 1065 O O . GLY A 1 136 ? -16.451 -9.303 19.301 1.00 92.19 136 GLY A O 1
ATOM 1066 N N . VAL A 1 137 ? -15.481 -8.073 17.693 1.00 96.00 137 VAL A N 1
ATOM 1067 C CA . VAL A 1 137 ? -15.818 -6.760 18.261 1.00 96.00 137 VAL A CA 1
ATOM 1068 C C . VAL A 1 137 ? -16.778 -6.036 17.328 1.00 96.00 137 VAL A C 1
ATOM 1070 O O . VAL A 1 137 ? -16.476 -5.857 16.148 1.00 96.00 137 VAL A O 1
ATOM 1073 N N . ILE A 1 138 ? -17.920 -5.604 17.862 1.00 96.75 138 ILE A N 1
ATOM 1074 C CA . ILE A 1 138 ? -18.891 -4.764 17.154 1.00 96.75 138 ILE A CA 1
ATOM 1075 C C . ILE A 1 138 ? -18.431 -3.309 17.268 1.00 96.75 138 ILE A C 1
ATOM 1077 O O . ILE A 1 138 ? -18.240 -2.802 18.374 1.00 96.75 138 ILE A O 1
ATOM 1081 N N . LEU A 1 139 ? -18.236 -2.646 16.130 1.00 96.69 139 LEU A N 1
ATOM 1082 C CA . LEU A 1 139 ? -17.868 -1.233 16.084 1.00 96.69 139 LEU A CA 1
ATOM 1083 C C . LEU A 1 139 ? -19.043 -0.357 16.525 1.00 96.69 139 LEU A C 1
ATOM 1085 O O . LEU A 1 139 ? -20.187 -0.609 16.143 1.00 96.69 139 LEU A O 1
ATOM 1089 N N . SER A 1 140 ? -18.754 0.710 17.272 1.00 97.12 140 SER A N 1
ATOM 1090 C CA . SER A 1 140 ? -19.750 1.757 17.511 1.00 97.12 140 SER A CA 1
ATOM 1091 C C . SER A 1 140 ? -20.099 2.486 16.210 1.00 97.12 140 SER A C 1
ATOM 1093 O O . SER A 1 140 ? -19.292 2.522 15.279 1.00 97.12 140 SER A O 1
ATOM 1095 N N . ASP A 1 141 ? -21.267 3.129 16.151 1.00 96.81 141 ASP A N 1
ATOM 1096 C CA . ASP A 1 141 ? -21.700 3.871 14.956 1.00 96.81 141 ASP A CA 1
ATOM 1097 C C . ASP A 1 141 ? -20.678 4.935 14.532 1.00 96.81 141 ASP A C 1
ATOM 1099 O O . ASP A 1 141 ? -20.396 5.105 13.345 1.00 96.81 141 ASP A O 1
ATOM 1103 N N . GLN A 1 142 ? -20.060 5.609 15.508 1.00 97.00 142 GLN A N 1
ATOM 1104 C CA . GLN A 1 142 ? -19.018 6.599 15.253 1.00 97.00 142 GLN A CA 1
ATOM 1105 C C . GLN A 1 142 ? -17.738 5.948 14.712 1.00 97.00 142 GLN A C 1
ATOM 1107 O O . GLN A 1 142 ? -17.186 6.427 13.725 1.00 97.00 142 GLN A O 1
ATOM 1112 N N . GLN A 1 143 ? -17.292 4.833 15.302 1.00 97.38 143 GLN A N 1
ATOM 1113 C CA . GLN A 1 143 ? -16.124 4.084 14.822 1.00 97.38 143 GLN A CA 1
ATOM 1114 C C . GLN A 1 143 ? -16.336 3.553 13.403 1.00 97.38 143 GLN A C 1
ATOM 1116 O O . GLN A 1 143 ? -15.441 3.648 12.565 1.00 97.38 143 GLN A O 1
ATOM 1121 N N . TYR A 1 144 ? -17.520 3.008 13.128 1.00 97.44 144 TYR A N 1
ATOM 1122 C CA . TYR A 1 144 ? -17.888 2.525 11.806 1.00 97.44 144 TYR A CA 1
ATOM 1123 C C . TYR A 1 144 ? -17.871 3.664 10.784 1.00 97.44 144 TYR A C 1
ATOM 1125 O O . TYR A 1 144 ? -17.219 3.550 9.746 1.00 97.44 144 TYR A O 1
ATOM 1133 N N . LYS A 1 145 ? -18.514 4.793 11.106 1.00 97.06 145 LYS A N 1
ATOM 1134 C CA . LYS A 1 145 ? -18.546 5.977 10.243 1.00 97.06 145 LYS A CA 1
ATOM 1135 C C . LYS A 1 145 ? -17.147 6.527 9.967 1.00 97.06 145 LYS A C 1
ATOM 1137 O O . LYS A 1 145 ? -16.808 6.758 8.811 1.00 97.06 145 LYS A O 1
ATOM 1142 N N . ASP A 1 146 ? -16.320 6.684 10.997 1.00 97.69 146 ASP A N 1
ATOM 1143 C CA . ASP A 1 146 ? -14.950 7.174 10.841 1.00 97.69 146 ASP A CA 1
ATOM 1144 C C . ASP A 1 146 ? -14.110 6.235 9.959 1.00 97.69 146 ASP A C 1
ATOM 1146 O O . ASP A 1 146 ? -13.355 6.699 9.101 1.00 97.69 146 ASP A O 1
ATOM 1150 N N . LEU A 1 147 ? -14.278 4.917 10.106 1.00 97.00 147 LEU A N 1
ATOM 1151 C CA . LEU A 1 147 ? -13.577 3.930 9.286 1.00 97.00 147 LEU A CA 1
ATOM 1152 C C . LEU A 1 147 ? -14.038 3.961 7.819 1.00 97.00 147 LEU A C 1
ATOM 1154 O O . LEU A 1 147 ? -13.199 3.894 6.919 1.00 97.00 147 LEU A O 1
ATOM 1158 N N . VAL A 1 148 ? -15.345 4.115 7.573 1.00 96.31 148 VAL A N 1
ATOM 1159 C CA . VAL A 1 148 ? -15.918 4.307 6.227 1.00 96.31 148 VAL A CA 1
ATOM 1160 C C . VAL A 1 148 ? -15.408 5.600 5.592 1.00 96.31 148 VAL A C 1
ATOM 1162 O O . VAL A 1 148 ? -15.060 5.606 4.415 1.00 96.31 148 VAL A O 1
ATOM 1165 N N . GLU A 1 149 ? -15.264 6.677 6.359 1.00 96.44 149 GLU A N 1
ATOM 1166 C CA . GLU A 1 149 ? -14.661 7.926 5.879 1.00 96.44 149 GLU A CA 1
ATOM 1167 C C . GLU A 1 149 ? -13.149 7.794 5.611 1.00 96.44 149 GLU A C 1
ATOM 1169 O O . GLU A 1 149 ? -12.568 8.667 4.974 1.00 96.44 149 GLU A O 1
ATOM 1174 N N . GLY A 1 150 ? -12.509 6.694 6.034 1.00 96.06 150 GLY A N 1
ATOM 1175 C CA . GLY A 1 150 ? -11.093 6.386 5.796 1.00 96.06 150 GLY A CA 1
ATOM 1176 C C . GLY A 1 150 ? -10.153 6.770 6.941 1.00 96.06 150 GLY A C 1
ATOM 1177 O O . GLY A 1 150 ? -8.927 6.648 6.803 1.00 96.06 150 GLY A O 1
ATOM 1178 N N . LYS A 1 151 ? -10.703 7.220 8.073 1.00 97.12 151 LYS A N 1
ATOM 1179 C CA . LYS A 1 151 ? -9.934 7.589 9.262 1.00 97.12 151 LYS A CA 1
ATOM 1180 C C . LYS A 1 151 ? -9.399 6.349 9.975 1.00 97.12 151 LYS A C 1
ATOM 1182 O O . LYS A 1 151 ? -9.882 5.230 9.809 1.00 97.12 151 LYS A O 1
ATOM 1187 N N . ALA A 1 152 ? -8.367 6.571 10.778 1.00 95.56 152 ALA A N 1
ATOM 1188 C CA . ALA A 1 152 ? -7.796 5.555 11.645 1.00 95.56 152 ALA A CA 1
ATOM 1189 C C . ALA A 1 152 ? -8.611 5.456 12.945 1.00 95.56 152 ALA A C 1
ATOM 1191 O O . ALA A 1 152 ? -8.817 6.461 13.623 1.00 95.56 152 ALA A O 1
ATOM 1192 N N . VAL A 1 153 ? -9.053 4.250 13.299 1.00 96.50 153 VAL A N 1
ATOM 1193 C CA . VAL A 1 153 ? -9.956 3.999 14.428 1.00 96.50 153 VAL A CA 1
ATOM 1194 C C . VAL A 1 153 ? -9.338 2.980 15.373 1.00 96.50 153 VAL A C 1
ATOM 1196 O O . VAL A 1 153 ? -9.071 1.846 14.983 1.00 96.50 153 VAL A O 1
ATOM 1199 N N . LYS A 1 154 ? -9.112 3.361 16.632 1.00 95.38 154 LYS A N 1
ATOM 1200 C CA . LYS A 1 154 ? -8.619 2.430 17.653 1.00 95.38 154 LYS A CA 1
ATOM 1201 C C . LYS A 1 154 ? -9.746 1.494 18.093 1.00 95.38 154 LYS A C 1
ATOM 1203 O O . LYS A 1 154 ? -10.826 1.961 18.459 1.00 95.38 154 LYS A O 1
ATOM 1208 N N . VAL A 1 155 ? -9.476 0.192 18.069 1.00 95.56 155 VAL A N 1
ATOM 1209 C CA . VAL A 1 155 ? -10.395 -0.863 18.506 1.00 95.56 155 VAL A CA 1
ATOM 1210 C C . VAL A 1 155 ? -9.652 -1.794 19.458 1.00 95.56 155 VAL A C 1
ATOM 1212 O O . VAL A 1 155 ? -8.508 -2.177 19.204 1.00 95.56 155 VAL A O 1
ATOM 1215 N N . GLU A 1 156 ? -10.303 -2.140 20.562 1.00 94.94 156 GLU A N 1
ATOM 1216 C CA . GLU A 1 156 ? -9.734 -2.941 21.646 1.00 94.94 156 GLU A CA 1
ATOM 1217 C C . GLU A 1 156 ? -10.489 -4.268 21.788 1.00 94.94 156 GLU A C 1
ATOM 1219 O O . GLU A 1 156 ? -11.652 -4.374 21.397 1.00 94.94 156 GLU A O 1
ATOM 1224 N N . GLY A 1 157 ? -9.824 -5.293 22.324 1.00 93.38 157 GLY A N 1
ATOM 1225 C CA . GLY A 1 157 ? -10.458 -6.579 22.638 1.00 93.38 157 GLY A CA 1
ATOM 1226 C C . GLY A 1 157 ? -10.728 -7.503 21.442 1.00 93.38 157 GLY A C 1
ATOM 1227 O O . GLY A 1 157 ? -11.497 -8.456 21.564 1.00 93.38 157 GLY A O 1
ATOM 1228 N N . MET A 1 158 ? -10.083 -7.280 20.294 1.00 95.44 158 MET A N 1
ATOM 1229 C CA . MET A 1 158 ? -10.208 -8.161 19.126 1.00 95.44 158 MET A CA 1
ATOM 1230 C C . MET A 1 158 ? -9.589 -9.533 19.382 1.00 95.44 158 MET A C 1
ATOM 1232 O O . MET A 1 158 ? -8.542 -9.644 20.011 1.00 95.44 158 MET A O 1
ATOM 1236 N N . THR A 1 159 ? -10.188 -10.594 18.839 1.00 94.31 159 THR A N 1
ATOM 1237 C CA . THR A 1 159 ? -9.729 -11.974 19.065 1.00 94.31 159 THR A CA 1
ATOM 1238 C C . THR A 1 159 ? -8.887 -12.497 17.898 1.00 94.31 159 THR A C 1
ATOM 1240 O O . THR A 1 159 ? -9.313 -12.536 16.738 1.00 94.31 159 THR A O 1
ATOM 1243 N N . ALA A 1 160 ? -7.654 -12.921 18.188 1.00 92.25 160 ALA A N 1
ATOM 1244 C CA . ALA A 1 160 ? -6.763 -13.543 17.212 1.00 92.25 160 ALA A CA 1
ATOM 1245 C C . ALA A 1 160 ? -7.184 -14.985 16.896 1.00 92.25 160 ALA A C 1
ATOM 1247 O O . ALA A 1 160 ? -7.870 -15.638 17.674 1.00 92.25 160 ALA A O 1
ATOM 1248 N N . LYS A 1 161 ? -6.666 -15.546 15.791 1.00 90.75 161 LYS A N 1
ATOM 1249 C CA . LYS A 1 161 ? -6.851 -16.979 15.468 1.00 90.75 161 LYS A CA 1
ATOM 1250 C C . LYS A 1 161 ? -6.330 -17.915 16.571 1.00 90.75 161 LYS A C 1
ATOM 1252 O O . LYS A 1 161 ? -6.752 -19.058 16.644 1.00 90.75 161 LYS A O 1
ATOM 1257 N N . SER A 1 162 ? -5.408 -17.434 17.405 1.00 90.06 162 SER A N 1
ATOM 1258 C CA . SER A 1 162 ? -4.866 -18.151 18.564 1.00 90.06 162 SER A CA 1
ATOM 1259 C C . SER A 1 162 ? -5.748 -18.071 19.817 1.00 90.06 162 SER A C 1
ATOM 1261 O O . SER A 1 162 ? -5.356 -18.612 20.846 1.00 90.06 162 SER A O 1
ATOM 1263 N N . GLY A 1 163 ? -6.877 -17.356 19.768 1.00 89.94 163 GLY A N 1
ATOM 1264 C CA . GLY A 1 163 ? -7.760 -17.112 20.913 1.00 89.94 163 GLY A CA 1
ATOM 1265 C C . GLY A 1 163 ? -7.305 -15.989 21.852 1.00 89.94 163 GLY A C 1
ATOM 1266 O O . GLY A 1 163 ? -7.995 -15.690 22.817 1.00 89.94 163 GLY A O 1
ATOM 1267 N N . LYS A 1 164 ? -6.158 -15.346 21.592 1.00 93.44 164 LYS A N 1
ATOM 1268 C CA . LYS A 1 164 ? -5.680 -14.210 22.396 1.00 93.44 164 LYS A CA 1
ATOM 1269 C C . LYS A 1 164 ? -6.362 -12.911 21.976 1.00 93.44 164 LYS A C 1
ATOM 1271 O O . LYS A 1 164 ? -6.457 -12.642 20.776 1.00 93.44 164 LYS A O 1
ATOM 1276 N N . SER A 1 165 ? -6.745 -12.098 22.953 1.00 93.62 165 SER A N 1
ATOM 1277 C CA . SER A 1 165 ? -7.219 -10.735 22.716 1.00 93.62 165 SER A CA 1
ATOM 1278 C C . SER A 1 165 ? -6.063 -9.798 22.362 1.00 93.62 165 SER A C 1
ATOM 1280 O O . SER A 1 165 ? -4.942 -9.969 22.848 1.00 93.62 165 SER A O 1
ATOM 1282 N N . PHE A 1 166 ? -6.330 -8.820 21.505 1.00 94.31 166 PHE A N 1
ATOM 1283 C CA . PHE A 1 166 ? -5.387 -7.783 21.115 1.00 94.31 166 PHE A CA 1
ATOM 1284 C C . PHE A 1 166 ? -6.112 -6.492 20.737 1.00 94.31 166 PHE A C 1
ATOM 1286 O O . PHE A 1 166 ? -7.268 -6.510 20.313 1.00 94.31 166 PHE A O 1
ATOM 1293 N N . ASP A 1 167 ? -5.370 -5.393 20.789 1.00 94.44 167 ASP A N 1
ATOM 1294 C CA . ASP A 1 167 ? -5.842 -4.078 20.372 1.00 94.44 167 ASP A CA 1
ATOM 1295 C C . ASP A 1 167 ? -5.105 -3.653 19.103 1.00 94.44 167 ASP A C 1
ATOM 1297 O O . ASP A 1 167 ? -3.930 -3.990 18.903 1.00 94.44 167 ASP A O 1
ATOM 1301 N N . ALA A 1 168 ? -5.788 -2.921 18.228 1.00 95.12 168 ALA A N 1
ATOM 1302 C CA . ALA A 1 168 ? -5.178 -2.362 17.030 1.00 95.12 168 ALA A CA 1
ATOM 1303 C C . ALA A 1 168 ? -5.905 -1.101 16.568 1.00 95.12 168 ALA A C 1
ATOM 1305 O O . ALA A 1 168 ? -7.098 -0.912 16.804 1.00 95.12 168 ALA A O 1
ATOM 1306 N N . THR A 1 169 ? -5.181 -0.265 15.837 1.00 95.38 169 THR A N 1
ATOM 1307 C CA . THR A 1 169 ? -5.785 0.805 15.051 1.00 95.38 169 THR A CA 1
ATOM 1308 C C . THR A 1 169 ? -6.168 0.246 13.687 1.00 95.38 169 THR A C 1
ATOM 1310 O O . THR A 1 169 ? -5.320 -0.270 12.958 1.00 95.38 169 THR A O 1
ATOM 1313 N N . LEU A 1 170 ? -7.451 0.321 13.354 1.00 96.00 170 LEU A N 1
ATOM 1314 C CA . LEU A 1 170 ? -8.013 -0.103 12.082 1.00 96.00 170 LEU A CA 1
ATOM 1315 C C . LEU A 1 170 ? -8.053 1.075 11.117 1.00 96.00 170 LEU A C 1
ATOM 1317 O O . LEU A 1 170 ? -8.462 2.173 11.488 1.00 96.00 170 LEU A O 1
ATOM 1321 N N . GLN A 1 171 ? -7.646 0.851 9.874 1.00 96.81 171 GLN A N 1
ATOM 1322 C CA . GLN A 1 171 ? -7.763 1.853 8.819 1.00 96.81 171 GLN A CA 1
ATOM 1323 C C . GLN A 1 171 ? -7.901 1.171 7.461 1.00 96.81 171 GLN A C 1
ATOM 1325 O O . GLN A 1 171 ? -7.276 0.139 7.219 1.00 96.81 171 GLN A O 1
ATOM 1330 N N . VAL A 1 172 ? -8.690 1.740 6.551 1.00 97.50 172 VAL A N 1
ATOM 1331 C CA . VAL A 1 172 ? -8.728 1.255 5.166 1.00 97.50 172 VAL A CA 1
ATOM 1332 C C . VAL A 1 172 ? -7.400 1.568 4.473 1.00 97.50 172 VAL A C 1
ATOM 1334 O O . VAL A 1 172 ? -6.919 2.699 4.502 1.00 97.50 172 VAL A O 1
ATOM 1337 N N . ASN A 1 173 ? -6.817 0.559 3.830 1.00 96.94 173 ASN A N 1
ATOM 1338 C CA . ASN A 1 173 ? -5.586 0.667 3.064 1.00 96.94 173 ASN A CA 1
ATOM 1339 C C . ASN A 1 173 ? -5.843 0.243 1.609 1.00 96.94 173 ASN A C 1
ATOM 1341 O O . ASN A 1 173 ? -6.271 -0.885 1.332 1.00 96.94 173 ASN A O 1
ATOM 1345 N N . ALA A 1 174 ? -5.549 1.147 0.673 1.00 96.56 174 ALA A N 1
ATOM 1346 C CA . ALA A 1 174 ? -5.794 0.947 -0.750 1.00 96.56 174 ALA A CA 1
ATOM 1347 C C . ALA A 1 174 ? -4.926 -0.170 -1.359 1.00 96.56 174 ALA A C 1
ATOM 1349 O O . ALA A 1 174 ? -5.402 -0.938 -2.193 1.00 96.56 174 ALA A O 1
ATOM 1350 N N . GLU A 1 175 ? -3.679 -0.316 -0.903 1.00 93.88 175 GLU A N 1
ATOM 1351 C CA . GLU A 1 175 ? -2.761 -1.376 -1.340 1.00 93.88 175 GLU A CA 1
ATOM 1352 C C . GLU A 1 175 ? -3.218 -2.758 -0.852 1.00 93.88 175 GLU A C 1
ATOM 1354 O O . GLU A 1 175 ? -3.176 -3.731 -1.604 1.00 93.88 175 GLU A O 1
ATOM 1359 N N . LYS A 1 176 ? -3.709 -2.855 0.389 1.00 92.06 176 LYS A N 1
ATOM 1360 C CA . LYS A 1 176 ? -4.259 -4.107 0.942 1.00 92.06 176 LYS A CA 1
ATOM 1361 C C . LYS A 1 176 ? -5.678 -4.417 0.465 1.00 92.06 176 LYS A C 1
ATOM 1363 O O . LYS A 1 176 ? -6.187 -5.488 0.787 1.00 92.06 176 LYS A O 1
ATOM 1368 N N . LYS A 1 177 ? -6.300 -3.510 -0.296 1.00 93.00 177 LYS A N 1
ATOM 1369 C CA . LYS A 1 177 ? -7.684 -3.615 -0.781 1.00 93.00 177 LYS A CA 1
ATOM 1370 C C . LYS A 1 177 ? -8.711 -3.804 0.351 1.00 93.00 177 LYS A C 1
ATOM 1372 O O . LYS A 1 177 ? -9.717 -4.479 0.158 1.00 93.00 177 LYS A O 1
ATOM 1377 N N . GLY A 1 178 ? -8.457 -3.248 1.538 1.00 94.19 178 GLY A N 1
ATOM 1378 C CA . GLY A 1 178 ? -9.314 -3.471 2.705 1.00 94.19 178 GLY A CA 1
ATOM 1379 C C . GLY A 1 178 ? -8.740 -2.930 4.010 1.00 94.19 178 GLY A C 1
ATOM 1380 O O . GLY A 1 178 ? -7.869 -2.063 4.007 1.00 94.19 178 GLY A O 1
ATOM 1381 N N . ILE A 1 179 ? -9.243 -3.445 5.132 1.00 95.31 179 ILE A N 1
ATOM 1382 C CA . ILE A 1 179 ? -8.883 -2.973 6.474 1.00 95.31 179 ILE A CA 1
ATOM 1383 C C . ILE A 1 179 ? -7.495 -3.490 6.863 1.00 95.31 179 ILE A C 1
ATOM 1385 O O . ILE A 1 179 ? -7.227 -4.694 6.895 1.00 95.31 179 ILE A O 1
ATOM 1389 N N . GLU A 1 180 ? -6.606 -2.562 7.186 1.00 94.19 180 GLU A N 1
ATOM 1390 C CA . GLU A 1 180 ? -5.312 -2.821 7.791 1.00 94.19 180 GLU A CA 1
ATOM 1391 C C . GLU A 1 180 ? -5.396 -2.720 9.317 1.00 94.19 180 GLU A C 1
ATOM 1393 O O . GLU A 1 180 ? -6.031 -1.821 9.861 1.00 94.19 180 GLU A O 1
ATOM 1398 N N . PHE A 1 181 ? -4.706 -3.638 9.995 1.00 94.12 181 PHE A N 1
ATOM 1399 C CA . PHE A 1 181 ? -4.506 -3.625 11.440 1.00 94.12 181 PHE A CA 1
ATOM 1400 C C . PHE A 1 181 ? -3.120 -3.047 11.730 1.00 94.12 181 PHE A C 1
ATOM 1402 O O . PHE A 1 181 ? -2.104 -3.632 11.335 1.00 94.12 181 PHE A O 1
ATOM 1409 N N . ILE A 1 1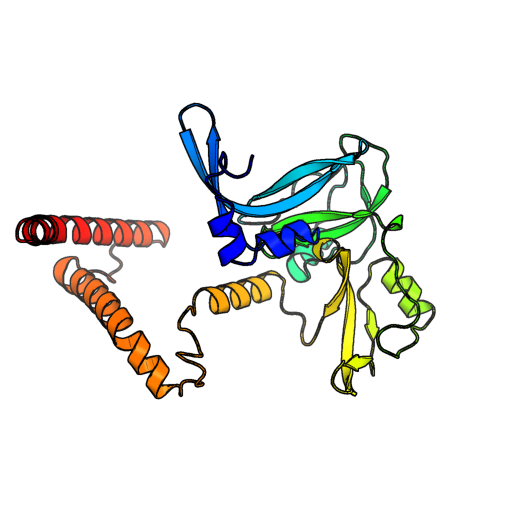82 ? -3.086 -1.901 12.401 1.00 91.38 182 ILE A N 1
ATOM 1410 C CA . ILE A 1 182 ? -1.870 -1.182 12.774 1.00 91.38 182 ILE A CA 1
ATOM 1411 C C . ILE A 1 182 ? -1.637 -1.403 14.273 1.00 91.38 182 ILE A C 1
ATOM 1413 O O . ILE A 1 182 ? -2.495 -1.093 15.098 1.00 91.38 182 ILE A O 1
ATOM 1417 N N . PHE A 1 183 ? -0.477 -1.968 14.617 1.00 88.94 183 PHE A N 1
ATOM 1418 C CA . PHE A 1 183 ? -0.111 -2.352 15.982 1.00 88.94 183 PHE A CA 1
ATOM 1419 C C . PHE A 1 183 ? 1.060 -1.507 16.503 1.00 88.94 183 PHE A C 1
ATOM 1421 O O . PHE A 1 183 ? 2.074 -1.386 15.812 1.00 88.94 183 PHE A O 1
ATOM 1428 N N . GLY A 1 184 ? 0.966 -1.034 17.751 1.00 73.44 184 GLY A N 1
ATOM 1429 C CA . GLY A 1 184 ? 2.041 -0.318 18.453 1.00 73.44 184 GLY A CA 1
ATOM 1430 C C . GLY A 1 184 ? 2.180 1.163 18.076 1.00 73.44 184 GLY A C 1
ATOM 1431 O O . GLY A 1 184 ? 1.301 1.730 17.431 1.00 73.44 184 GLY A O 1
ATOM 1432 N N . GLU A 1 185 ? 3.282 1.792 18.504 1.00 59.47 185 GLU A N 1
ATOM 1433 C CA . GLU A 1 185 ? 3.578 3.194 18.181 1.00 59.47 185 GLU A CA 1
ATOM 1434 C C . GLU A 1 185 ? 3.743 3.403 16.671 1.00 59.47 185 GLU A C 1
ATOM 1436 O O . GLU A 1 185 ? 4.323 2.567 15.968 1.00 59.47 185 GLU A O 1
ATOM 1441 N N . ASN A 1 186 ? 3.226 4.541 16.198 1.00 61.41 186 ASN A N 1
ATOM 1442 C CA . ASN A 1 186 ? 3.170 4.977 14.805 1.00 61.41 186 ASN A CA 1
ATOM 1443 C C . ASN A 1 186 ? 4.569 5.177 14.203 1.00 61.41 186 ASN A C 1
ATOM 1445 O O . ASN A 1 186 ? 4.980 6.300 13.926 1.00 61.41 186 ASN A O 1
ATOM 1449 N N . LYS A 1 187 ? 5.301 4.086 13.956 1.00 68.88 187 LYS A N 1
ATOM 1450 C CA . LYS A 1 187 ? 6.486 4.120 13.098 1.00 68.88 187 LYS A CA 1
ATOM 1451 C C . LYS A 1 187 ? 6.063 4.677 11.756 1.00 68.88 187 LYS A C 1
ATOM 1453 O O . LYS A 1 187 ? 5.120 4.154 11.149 1.00 68.88 187 LYS A O 1
ATOM 1458 N N . SER A 1 188 ? 6.772 5.696 11.303 1.00 79.12 188 SER A N 1
ATOM 1459 C CA . SER A 1 188 ? 6.562 6.300 10.000 1.00 79.12 188 SER A CA 1
ATOM 1460 C C . SER A 1 188 ? 6.656 5.246 8.891 1.00 79.12 188 SER A C 1
ATOM 1462 O O . SER A 1 188 ? 7.289 4.193 9.049 1.00 79.12 188 SER A O 1
ATOM 1464 N N . LEU A 1 189 ? 6.044 5.515 7.735 1.00 81.62 189 LEU A N 1
ATOM 1465 C CA . LEU A 1 189 ? 6.154 4.656 6.555 1.00 81.62 189 LEU A CA 1
ATOM 1466 C C . LEU A 1 189 ? 7.621 4.312 6.263 1.00 81.62 189 LEU A C 1
ATOM 1468 O O . LEU A 1 189 ? 7.943 3.148 6.024 1.00 81.62 189 LEU A O 1
ATOM 1472 N N . LYS A 1 190 ? 8.499 5.312 6.376 1.00 81.81 190 LYS A N 1
ATOM 1473 C CA . LYS A 1 190 ? 9.936 5.189 6.146 1.00 81.81 190 LYS A CA 1
ATOM 1474 C C . LYS A 1 190 ? 10.616 4.243 7.138 1.00 81.81 190 LYS A C 1
ATOM 1476 O O . LYS A 1 190 ? 11.307 3.320 6.720 1.00 81.81 190 LYS A O 1
ATOM 1481 N N . GLU A 1 191 ? 10.350 4.375 8.436 1.00 82.50 191 GLU A N 1
ATOM 1482 C CA . GLU A 1 191 ? 10.914 3.469 9.451 1.00 82.50 191 GLU A CA 1
ATOM 1483 C C . GLU A 1 191 ? 10.443 2.019 9.261 1.00 82.50 191 GLU A C 1
ATOM 1485 O O . GLU A 1 191 ? 11.193 1.063 9.485 1.00 82.50 191 GLU A O 1
ATOM 1490 N N . ARG A 1 192 ? 9.193 1.826 8.817 1.00 81.06 192 ARG A N 1
ATOM 1491 C CA . ARG A 1 192 ? 8.672 0.490 8.485 1.00 81.06 192 ARG A CA 1
ATOM 1492 C C . ARG A 1 192 ? 9.332 -0.086 7.232 1.00 81.06 192 ARG A C 1
ATOM 1494 O O . ARG A 1 192 ? 9.522 -1.302 7.161 1.00 81.06 192 ARG A O 1
ATOM 1501 N N . GLN A 1 193 ? 9.675 0.752 6.255 1.00 79.88 193 GLN A N 1
ATOM 1502 C CA . GLN A 1 193 ? 10.412 0.352 5.054 1.00 79.88 193 GLN A CA 1
ATOM 1503 C C . GLN A 1 193 ? 11.856 -0.047 5.384 1.00 79.88 193 GLN A C 1
ATOM 1505 O O . GLN A 1 193 ? 12.290 -1.120 4.964 1.00 79.88 193 GLN A O 1
ATOM 1510 N N . GLU A 1 194 ? 12.561 0.745 6.193 1.00 79.50 194 GLU A N 1
ATOM 1511 C CA . GLU A 1 194 ? 13.939 0.470 6.628 1.00 79.50 194 GLU A CA 1
ATOM 1512 C C . GLU A 1 194 ? 14.027 -0.867 7.387 1.00 79.50 194 GLU A C 1
ATOM 1514 O O . GLU A 1 194 ? 14.812 -1.744 7.025 1.00 79.50 194 GLU A O 1
ATOM 1519 N N . GLN A 1 195 ? 13.116 -1.120 8.337 1.00 72.25 195 GLN A N 1
ATOM 1520 C CA . GLN A 1 195 ? 13.060 -2.406 9.052 1.00 72.25 195 GLN A CA 1
ATOM 1521 C C . GLN A 1 195 ? 12.770 -3.608 8.140 1.00 72.25 195 GLN A C 1
ATOM 1523 O O . GLN A 1 195 ? 13.229 -4.723 8.412 1.00 72.25 195 GLN A O 1
ATOM 1528 N N . ARG A 1 196 ? 11.988 -3.424 7.065 1.00 69.81 196 ARG A N 1
ATOM 1529 C CA . ARG A 1 196 ? 11.742 -4.484 6.073 1.00 69.81 196 ARG A CA 1
ATOM 1530 C C . ARG A 1 196 ? 12.989 -4.766 5.238 1.00 69.81 196 ARG A C 1
ATOM 1532 O O . ARG A 1 196 ? 13.282 -5.938 5.001 1.00 69.81 196 ARG A O 1
ATOM 1539 N N . GLN A 1 197 ? 13.725 -3.731 4.837 1.00 63.78 197 GLN A N 1
ATOM 1540 C CA . GLN A 1 197 ? 14.978 -3.882 4.095 1.00 63.78 197 GLN A CA 1
ATOM 1541 C C . GLN A 1 197 ? 16.057 -4.572 4.939 1.00 63.78 197 GLN A C 1
ATOM 1543 O O . GLN A 1 197 ? 16.680 -5.512 4.448 1.00 63.78 197 GLN A O 1
ATOM 1548 N N . ASP A 1 198 ? 16.194 -4.236 6.224 1.00 57.97 198 ASP A N 1
ATOM 1549 C CA . ASP A 1 198 ? 17.125 -4.920 7.139 1.00 57.97 198 ASP A CA 1
ATOM 1550 C C . ASP A 1 198 ? 16.795 -6.414 7.309 1.00 57.97 198 ASP A C 1
ATOM 1552 O O . ASP A 1 198 ? 17.680 -7.280 7.350 1.00 57.97 198 ASP A O 1
ATOM 1556 N N . ARG A 1 199 ? 15.500 -6.761 7.347 1.00 57.22 199 ARG A N 1
ATOM 1557 C CA . ARG A 1 199 ? 15.048 -8.164 7.363 1.00 57.22 199 ARG A CA 1
ATOM 1558 C C . ARG A 1 199 ? 15.305 -8.893 6.041 1.00 57.22 199 ARG A C 1
ATOM 1560 O O . ARG A 1 199 ? 15.538 -10.096 6.067 1.00 57.22 199 ARG A O 1
ATOM 1567 N N . GLN A 1 200 ? 15.275 -8.198 4.904 1.00 52.00 200 GLN A N 1
ATOM 1568 C CA . GLN A 1 200 ? 15.551 -8.782 3.584 1.00 52.00 200 GLN A CA 1
ATOM 1569 C C . GLN A 1 200 ? 17.048 -8.843 3.239 1.00 52.00 200 GLN A C 1
ATOM 1571 O O . GLN A 1 200 ? 17.443 -9.722 2.476 1.00 52.00 200 GLN A O 1
ATOM 1576 N N . GLN A 1 201 ? 17.892 -7.971 3.805 1.00 47.31 201 GLN A N 1
ATOM 1577 C CA . GLN A 1 201 ? 19.356 -8.036 3.669 1.00 47.31 201 GLN A CA 1
ATOM 1578 C C . GLN A 1 201 ? 20.003 -9.025 4.648 1.00 47.31 201 GLN A C 1
ATOM 1580 O O . GLN A 1 201 ? 21.063 -9.577 4.353 1.00 47.31 201 GLN A O 1
ATOM 1585 N N . SER A 1 202 ? 19.349 -9.353 5.767 1.00 43.97 202 SER A N 1
ATOM 1586 C CA . SER A 1 202 ? 19.775 -10.430 6.672 1.00 43.97 202 SER A CA 1
ATOM 1587 C C . SER A 1 202 ? 19.424 -11.833 6.138 1.00 43.97 202 SER A C 1
ATOM 1589 O O . SER A 1 202 ? 18.845 -12.665 6.831 1.00 43.97 202 SER A O 1
ATOM 1591 N N . LYS A 1 203 ? 19.835 -12.140 4.898 1.00 41.75 203 LYS A N 1
ATOM 1592 C CA . LYS A 1 203 ? 19.773 -13.477 4.268 1.00 41.75 203 LYS A CA 1
ATOM 1593 C C . LYS A 1 203 ? 20.844 -14.441 4.807 1.00 41.75 203 LYS A C 1
ATOM 1595 O O . LYS A 1 203 ? 21.537 -15.107 4.046 1.00 41.75 203 LYS A O 1
ATOM 1600 N N . ALA A 1 204 ? 20.984 -14.548 6.123 1.00 43.94 204 ALA A N 1
ATOM 1601 C CA . ALA A 1 204 ? 21.501 -15.781 6.711 1.00 43.94 204 ALA A CA 1
ATOM 1602 C C . ALA A 1 204 ? 20.275 -16.570 7.192 1.00 43.94 204 ALA A C 1
ATOM 1604 O O . ALA A 1 204 ? 19.563 -16.073 8.071 1.00 43.94 204 ALA A O 1
ATOM 1605 N N . PRO A 1 205 ? 19.964 -17.740 6.608 1.00 42.34 205 PRO A N 1
ATOM 1606 C CA . PRO A 1 205 ? 18.776 -18.494 6.986 1.00 42.34 205 PRO A CA 1
ATOM 1607 C C . PRO A 1 205 ? 18.835 -18.845 8.480 1.00 42.34 205 PRO A C 1
ATOM 1609 O O . PRO A 1 205 ? 19.846 -19.342 8.972 1.00 42.34 205 PRO A O 1
ATOM 1612 N N . ARG A 1 206 ? 17.747 -18.577 9.219 1.00 43.78 206 ARG A N 1
ATOM 1613 C CA . ARG A 1 206 ? 17.620 -18.950 10.645 1.00 43.78 206 ARG A CA 1
ATOM 1614 C C . ARG A 1 206 ? 17.516 -20.464 10.854 1.00 43.78 206 ARG A C 1
ATOM 1616 O O . ARG A 1 206 ? 17.759 -20.943 11.957 1.00 43.78 206 ARG A O 1
ATOM 1623 N N . LYS A 1 207 ? 17.186 -21.199 9.790 1.00 43.03 207 LYS A N 1
ATOM 1624 C CA . LYS A 1 207 ? 17.084 -22.656 9.768 1.00 43.03 207 LYS A CA 1
ATOM 1625 C C . LYS A 1 207 ? 17.947 -23.214 8.646 1.00 43.03 207 LYS A C 1
ATOM 1627 O O . LYS A 1 207 ? 17.743 -22.867 7.486 1.00 43.03 207 LYS A O 1
ATOM 1632 N N . LEU A 1 208 ? 18.875 -24.095 9.001 1.00 42.62 208 LEU A N 1
ATOM 1633 C CA . LEU A 1 208 ? 19.554 -24.994 8.072 1.00 42.62 208 LEU A CA 1
ATOM 1634 C C . LEU A 1 208 ? 19.074 -26.407 8.429 1.00 42.62 208 LEU A C 1
ATOM 1636 O O . LEU A 1 208 ? 19.204 -26.805 9.584 1.00 42.62 208 LEU A O 1
ATOM 1640 N N . CYS A 1 209 ? 18.455 -27.127 7.490 1.00 45.84 209 CYS A N 1
ATOM 1641 C CA . CYS A 1 209 ? 17.908 -28.475 7.724 1.00 45.84 209 CYS A CA 1
ATOM 1642 C C . CYS A 1 209 ? 16.987 -28.600 8.962 1.00 45.84 209 CYS A C 1
ATOM 1644 O O . CYS A 1 209 ? 17.114 -29.533 9.746 1.00 45.84 209 CYS A O 1
ATOM 1646 N N . GLY A 1 210 ? 16.060 -27.655 9.161 1.00 45.41 210 GLY A N 1
ATOM 1647 C CA . GLY A 1 210 ? 14.997 -27.785 10.172 1.00 45.41 210 GLY A CA 1
ATOM 1648 C C . GLY A 1 210 ? 15.380 -27.476 11.627 1.00 45.41 210 GLY A C 1
ATOM 1649 O O . GLY A 1 210 ? 14.501 -27.501 12.483 1.00 45.41 210 GLY A O 1
ATOM 1650 N N . LEU A 1 211 ? 16.634 -27.112 11.914 1.00 47.09 211 LEU A N 1
ATOM 1651 C CA . LEU A 1 211 ? 17.090 -26.731 13.258 1.00 47.09 211 LEU A CA 1
ATOM 1652 C C . LEU A 1 211 ? 17.295 -25.208 13.366 1.00 47.09 211 LEU A C 1
ATOM 1654 O O . LEU A 1 211 ? 17.915 -24.597 12.494 1.00 47.09 211 LEU A O 1
ATOM 1658 N N . GLU A 1 212 ? 16.762 -24.593 14.429 1.00 50.28 212 GLU A N 1
ATOM 1659 C CA . GLU A 1 212 ? 17.000 -23.181 14.782 1.00 50.28 212 GLU A CA 1
ATOM 1660 C C . GLU A 1 212 ? 18.470 -23.005 15.206 1.00 50.28 212 GLU A C 1
ATOM 1662 O O . GLU A 1 212 ? 18.939 -23.655 16.141 1.00 50.28 212 GLU A O 1
ATOM 1667 N N . LEU A 1 213 ? 19.219 -22.144 14.513 1.00 52.62 213 LEU A N 1
ATOM 1668 C CA . LEU A 1 213 ? 20.629 -21.898 14.828 1.00 52.62 213 LEU A CA 1
ATOM 1669 C C . LEU A 1 213 ? 20.766 -20.919 16.003 1.00 52.62 213 LEU A C 1
ATOM 1671 O O . LEU A 1 213 ? 20.237 -19.809 15.964 1.00 52.62 213 LEU A O 1
ATOM 1675 N N . SER A 1 214 ? 21.564 -21.281 17.010 1.00 68.69 214 SER A N 1
ATOM 1676 C CA . SER A 1 214 ? 21.991 -20.341 18.059 1.00 68.69 214 SER A CA 1
ATOM 1677 C C . SER A 1 214 ? 22.790 -19.166 17.470 1.00 68.69 214 SER A C 1
ATOM 1679 O O . SER A 1 214 ? 23.459 -19.305 16.439 1.00 68.69 214 SER A O 1
ATOM 1681 N N . GLU A 1 215 ? 22.807 -18.009 18.143 1.00 60.66 215 GLU A N 1
ATOM 1682 C CA . GLU A 1 215 ? 23.563 -16.826 17.688 1.00 60.66 215 GLU A CA 1
ATOM 1683 C C . GLU A 1 215 ? 25.044 -17.130 17.408 1.00 60.66 215 GLU A C 1
ATOM 1685 O O . GLU A 1 215 ? 25.624 -16.614 16.450 1.00 60.66 215 GLU A O 1
ATOM 1690 N N . LYS A 1 216 ? 25.645 -18.036 18.189 1.00 70.00 216 LYS A N 1
ATOM 1691 C CA . LYS A 1 216 ? 27.028 -18.496 18.006 1.00 70.00 216 LYS A CA 1
ATOM 1692 C C . LYS A 1 216 ? 27.214 -19.251 16.684 1.00 70.00 216 LYS A C 1
ATOM 1694 O O . LYS A 1 216 ? 28.210 -19.036 15.994 1.00 70.00 216 LYS A O 1
ATOM 1699 N N . GLN A 1 217 ? 26.257 -20.095 16.298 1.00 64.81 217 GLN A N 1
ATOM 1700 C CA . GLN A 1 217 ? 26.287 -20.824 15.025 1.00 64.81 217 GLN A CA 1
ATOM 1701 C C . GLN A 1 217 ? 26.028 -19.896 13.835 1.00 64.81 217 GLN A C 1
ATOM 1703 O O . GLN A 1 217 ? 26.713 -20.007 12.820 1.00 64.81 217 GLN A O 1
ATOM 1708 N N . ARG A 1 218 ? 25.128 -18.916 13.983 1.00 63.50 218 ARG A N 1
ATOM 1709 C CA . ARG A 1 218 ? 24.903 -17.873 12.972 1.00 63.50 218 ARG A CA 1
ATOM 1710 C C . ARG A 1 218 ? 26.166 -17.050 12.722 1.00 63.50 218 ARG A C 1
ATOM 1712 O O . ARG A 1 218 ? 26.579 -16.872 11.579 1.00 63.50 218 ARG A O 1
ATOM 1719 N N . ASN A 1 219 ? 26.809 -16.586 13.792 1.00 67.69 219 ASN A N 1
ATOM 1720 C CA . ASN A 1 219 ? 28.045 -15.814 13.692 1.00 67.69 219 ASN A CA 1
ATOM 1721 C C . ASN A 1 219 ? 29.170 -16.644 13.055 1.00 67.69 219 ASN A C 1
ATOM 1723 O O . ASN A 1 219 ? 29.933 -16.113 12.250 1.00 67.69 219 ASN A O 1
ATOM 1727 N N . LYS A 1 220 ? 29.223 -17.955 13.331 1.00 74.94 220 LYS A N 1
ATOM 1728 C CA . LYS A 1 220 ? 30.150 -18.883 12.669 1.00 74.94 220 LYS A CA 1
ATOM 1729 C C . LYS A 1 220 ? 29.844 -19.059 11.176 1.00 74.94 220 LYS A C 1
ATOM 1731 O O . LYS A 1 220 ? 30.777 -19.071 10.386 1.00 74.94 220 LYS A O 1
ATOM 1736 N N . ALA A 1 221 ? 28.573 -19.138 10.779 1.00 67.31 221 ALA A N 1
ATOM 1737 C CA . ALA A 1 221 ? 28.169 -19.272 9.375 1.00 67.31 221 ALA A CA 1
ATOM 1738 C C . ALA A 1 221 ? 28.427 -18.000 8.545 1.00 67.31 221 ALA A C 1
ATOM 1740 O O . ALA A 1 221 ? 28.767 -18.083 7.369 1.00 67.31 221 ALA A O 1
ATOM 1741 N N . ILE A 1 222 ? 28.310 -16.818 9.160 1.00 67.69 222 ILE A N 1
ATOM 1742 C CA . ILE A 1 222 ? 28.574 -15.525 8.505 1.00 67.69 222 ILE A CA 1
ATOM 1743 C C . ILE A 1 222 ? 30.076 -15.183 8.520 1.00 67.69 222 ILE A C 1
ATOM 1745 O O . ILE A 1 222 ? 30.543 -14.412 7.682 1.00 67.69 222 ILE A O 1
ATOM 1749 N N . SER A 1 223 ? 30.853 -15.770 9.439 1.00 73.62 223 SER A N 1
ATOM 1750 C CA . SER A 1 223 ? 32.284 -15.491 9.621 1.00 73.62 223 SER A CA 1
ATOM 1751 C C . SER A 1 223 ? 33.123 -15.609 8.334 1.00 73.62 223 SER A C 1
ATOM 1753 O O . SER A 1 223 ? 33.900 -14.686 8.090 1.00 73.62 223 SER A O 1
ATOM 1755 N N . PRO A 1 224 ? 32.953 -16.621 7.456 1.00 75.38 224 PRO A N 1
ATOM 1756 C CA . PRO A 1 224 ? 33.705 -16.706 6.204 1.00 75.38 224 PRO A CA 1
ATOM 1757 C C . PRO A 1 224 ? 33.428 -15.525 5.268 1.00 75.38 224 PRO A C 1
ATOM 1759 O O . PRO A 1 224 ? 34.364 -14.874 4.806 1.00 75.38 224 PRO A O 1
ATOM 1762 N N . ILE A 1 225 ? 32.153 -15.182 5.054 1.00 71.75 225 ILE A N 1
ATOM 1763 C CA . ILE A 1 225 ? 31.741 -14.049 4.208 1.00 71.75 225 ILE A CA 1
ATOM 1764 C C . ILE A 1 225 ? 32.254 -12.735 4.804 1.00 71.75 225 ILE A C 1
ATOM 1766 O O . ILE A 1 225 ? 32.893 -11.940 4.113 1.00 71.75 225 ILE A O 1
ATOM 1770 N N . ARG A 1 226 ? 32.040 -12.537 6.109 1.00 71.12 226 ARG A N 1
ATOM 1771 C CA . ARG A 1 226 ? 32.491 -11.350 6.839 1.00 71.12 226 ARG A CA 1
ATOM 1772 C C . ARG A 1 226 ? 34.008 -11.187 6.769 1.00 71.12 226 ARG A C 1
ATOM 1774 O O . ARG A 1 226 ? 34.472 -10.097 6.464 1.00 71.12 226 ARG A O 1
ATOM 1781 N N . SER A 1 227 ? 34.773 -12.266 6.941 1.00 76.50 227 SER A N 1
ATOM 1782 C CA . SER A 1 227 ? 36.238 -12.238 6.850 1.00 76.50 227 SER A CA 1
ATOM 1783 C C . SER A 1 227 ? 36.737 -11.884 5.444 1.00 76.50 227 SER A C 1
ATOM 1785 O O . SER A 1 227 ? 37.723 -11.163 5.301 1.00 76.50 227 SER A O 1
ATOM 1787 N N . THR A 1 228 ? 36.040 -12.325 4.393 1.00 75.75 228 THR A N 1
ATOM 1788 C CA . THR A 1 228 ? 36.365 -11.992 2.996 1.00 75.75 228 THR A CA 1
ATOM 1789 C C . THR A 1 228 ? 36.092 -10.517 2.695 1.00 75.75 228 THR A C 1
ATOM 1791 O O . THR A 1 228 ? 36.909 -9.843 2.057 1.00 75.75 228 THR A O 1
ATOM 1794 N N . ILE A 1 229 ? 34.978 -9.985 3.202 1.00 74.38 229 ILE A N 1
ATOM 1795 C CA . ILE A 1 229 ? 34.632 -8.564 3.093 1.00 74.38 229 ILE A CA 1
ATOM 1796 C C . ILE A 1 229 ? 35.636 -7.709 3.883 1.00 74.38 229 ILE A C 1
ATOM 1798 O O . ILE A 1 229 ? 36.218 -6.771 3.339 1.00 74.38 229 ILE A O 1
ATOM 1802 N N . GLU A 1 230 ? 35.910 -8.065 5.139 1.00 78.44 230 GLU A N 1
ATOM 1803 C CA . GLU A 1 230 ? 36.851 -7.354 6.013 1.00 78.44 230 GLU A CA 1
ATOM 1804 C C . GLU A 1 230 ? 38.282 -7.372 5.461 1.00 78.44 230 GLU A C 1
ATOM 1806 O O . GLU A 1 230 ? 38.959 -6.341 5.489 1.00 78.44 230 GLU A O 1
ATOM 1811 N N . ARG A 1 231 ? 38.738 -8.489 4.876 1.00 80.62 231 ARG A N 1
ATOM 1812 C CA . ARG A 1 231 ? 40.018 -8.542 4.148 1.00 80.62 231 ARG A CA 1
ATOM 1813 C C . ARG A 1 231 ? 40.036 -7.581 2.968 1.00 80.62 231 ARG A C 1
ATOM 1815 O O . ARG A 1 231 ? 41.018 -6.868 2.793 1.00 80.62 231 ARG A O 1
ATOM 1822 N N . THR A 1 232 ? 38.952 -7.513 2.200 1.00 79.81 232 THR A N 1
ATOM 1823 C CA . THR A 1 232 ? 38.850 -6.614 1.042 1.00 79.81 232 THR A CA 1
ATOM 1824 C C . THR A 1 232 ? 38.971 -5.150 1.469 1.00 79.81 232 THR A C 1
ATOM 1826 O O . THR A 1 232 ? 39.814 -4.421 0.946 1.00 79.81 232 THR A O 1
ATOM 1829 N N . PHE A 1 233 ? 38.225 -4.732 2.494 1.00 81.69 233 PHE A N 1
ATOM 1830 C CA . PHE A 1 233 ? 38.348 -3.383 3.050 1.00 81.69 233 PHE A CA 1
ATOM 1831 C C . PHE A 1 233 ? 39.717 -3.122 3.683 1.00 81.69 233 PHE A C 1
ATOM 1833 O O . PHE A 1 233 ? 40.250 -2.020 3.546 1.00 81.69 233 PHE A O 1
ATOM 1840 N N . SER A 1 234 ? 40.323 -4.121 4.326 1.00 81.06 234 SER A N 1
ATOM 1841 C CA . SER A 1 234 ? 41.666 -4.001 4.905 1.00 81.06 234 SER A CA 1
ATOM 1842 C C . SER A 1 234 ? 42.732 -3.799 3.831 1.00 81.06 234 SER A C 1
ATOM 1844 O O . SER A 1 234 ? 43.595 -2.937 3.986 1.00 81.06 234 SER A O 1
ATOM 1846 N N . SER A 1 235 ? 42.648 -4.516 2.710 1.00 84.00 235 SER A N 1
ATOM 1847 C CA . SER A 1 235 ? 43.537 -4.320 1.563 1.00 84.00 235 SER A CA 1
ATOM 1848 C C . SER A 1 235 ? 43.337 -2.952 0.910 1.00 84.00 235 SER A C 1
ATOM 1850 O O . SER A 1 235 ? 44.316 -2.266 0.628 1.00 84.00 235 SER A O 1
ATOM 1852 N N . ILE A 1 236 ? 42.090 -2.493 0.749 1.00 84.44 236 ILE A N 1
ATOM 1853 C CA . ILE A 1 236 ? 41.799 -1.133 0.259 1.00 84.44 236 ILE A CA 1
ATOM 1854 C C . ILE A 1 236 ? 42.376 -0.077 1.214 1.00 84.44 236 ILE A C 1
ATOM 1856 O O . ILE A 1 236 ? 42.975 0.912 0.782 1.00 84.44 236 ILE A O 1
ATOM 1860 N N . ARG A 1 237 ? 42.251 -0.286 2.529 1.00 85.50 237 ARG A N 1
ATOM 1861 C CA . ARG A 1 237 ? 42.825 0.596 3.552 1.00 85.50 237 ARG A CA 1
ATOM 1862 C C . ARG A 1 237 ? 44.353 0.618 3.500 1.00 85.50 237 ARG A C 1
ATOM 1864 O O . ARG A 1 237 ? 44.929 1.699 3.588 1.00 85.50 237 ARG A O 1
ATOM 1871 N N . ARG A 1 238 ? 44.995 -0.542 3.332 1.00 86.12 238 ARG A N 1
ATOM 1872 C CA . ARG A 1 238 ? 46.457 -0.697 3.352 1.00 86.12 238 ARG A CA 1
ATOM 1873 C C . ARG A 1 238 ? 47.133 -0.223 2.067 1.00 86.12 238 ARG A C 1
ATOM 1875 O O . ARG A 1 238 ? 48.136 0.471 2.149 1.00 86.12 238 ARG A O 1
ATOM 1882 N N . TRP A 1 239 ? 46.602 -0.583 0.903 1.00 83.06 239 TRP A N 1
ATOM 1883 C CA . TRP A 1 239 ? 47.241 -0.308 -0.390 1.00 83.06 239 TRP A CA 1
ATOM 1884 C C . TRP A 1 239 ? 46.768 1.003 -1.019 1.00 83.06 239 TRP A C 1
ATOM 1886 O O . TRP A 1 239 ? 47.551 1.714 -1.639 1.00 83.06 239 TRP A O 1
ATOM 1896 N N . PHE A 1 240 ? 45.505 1.376 -0.799 1.00 83.56 240 PHE A N 1
ATOM 1897 C CA . PHE A 1 240 ? 44.887 2.547 -1.433 1.00 83.56 240 PHE A CA 1
ATOM 1898 C C . PHE A 1 240 ? 44.505 3.641 -0.430 1.00 83.56 240 PHE A C 1
ATOM 1900 O O . PHE A 1 240 ? 43.796 4.591 -0.774 1.00 83.56 240 PHE A O 1
ATOM 1907 N N . HIS A 1 241 ? 44.971 3.535 0.820 1.00 83.50 241 HIS A N 1
ATOM 1908 C CA . HIS A 1 241 ? 44.675 4.491 1.891 1.00 83.50 241 HIS A CA 1
ATOM 1909 C C . HIS A 1 241 ? 43.161 4.731 2.060 1.00 83.50 241 HIS A C 1
ATOM 1911 O O . HIS A 1 241 ? 42.704 5.861 2.277 1.00 83.50 241 HIS A O 1
ATOM 1917 N N . GLY A 1 242 ? 42.353 3.679 1.880 1.00 79.38 242 GLY A N 1
ATOM 1918 C CA . GLY A 1 242 ? 40.910 3.688 2.133 1.00 79.38 242 GLY A CA 1
ATOM 1919 C C . GLY A 1 242 ? 40.560 4.171 3.544 1.00 79.38 242 GLY A C 1
ATOM 1920 O O . GLY A 1 242 ? 41.353 4.033 4.472 1.00 79.38 242 GLY A O 1
ATOM 1921 N N . GLY A 1 243 ? 39.388 4.791 3.706 1.00 74.88 243 GLY A N 1
ATOM 1922 C CA . GLY A 1 243 ? 38.923 5.300 5.005 1.00 74.88 243 GLY A CA 1
ATOM 1923 C C . GLY A 1 243 ? 39.575 6.607 5.482 1.00 74.88 243 GLY A C 1
ATOM 1924 O O . GLY A 1 243 ? 39.208 7.110 6.537 1.00 74.88 243 GLY A O 1
ATOM 1925 N N . ARG A 1 244 ? 40.511 7.190 4.718 1.00 79.50 244 ARG A N 1
ATOM 1926 C CA . ARG A 1 244 ? 40.990 8.567 4.930 1.00 79.50 244 ARG A CA 1
ATOM 1927 C C . ARG A 1 244 ? 40.265 9.537 4.000 1.00 79.50 244 ARG A C 1
ATOM 1929 O O . ARG A 1 244 ? 40.348 9.391 2.776 1.00 79.50 244 ARG A O 1
ATOM 1936 N N . CYS A 1 245 ? 39.620 10.545 4.581 1.00 78.50 245 CYS A N 1
ATOM 1937 C CA . CYS A 1 245 ? 38.983 11.638 3.851 1.00 78.50 245 CYS A CA 1
ATOM 1938 C C . CYS A 1 245 ? 40.046 12.652 3.420 1.00 78.50 245 CYS A C 1
ATOM 1940 O O . CYS A 1 245 ? 40.566 13.394 4.248 1.00 78.50 245 CYS A O 1
ATOM 1942 N N . ARG A 1 246 ? 40.389 12.674 2.126 1.00 78.88 246 ARG A N 1
ATOM 1943 C CA . ARG A 1 246 ? 41.358 13.647 1.582 1.00 78.88 246 ARG A CA 1
ATOM 1944 C C . ARG A 1 246 ? 40.685 14.934 1.106 1.00 78.88 246 ARG A C 1
ATOM 1946 O O . ARG A 1 246 ? 41.325 15.976 1.050 1.00 78.88 246 ARG A O 1
ATOM 1953 N N . TYR A 1 247 ? 39.399 14.854 0.776 1.00 81.44 247 TYR A N 1
ATOM 1954 C CA . TYR A 1 247 ? 38.605 15.963 0.259 1.00 81.44 247 TYR A CA 1
ATOM 1955 C C . TYR A 1 247 ? 37.497 16.331 1.243 1.00 81.44 247 TYR A C 1
ATOM 1957 O O . TYR A 1 247 ? 36.889 15.447 1.849 1.00 81.44 247 TYR A O 1
ATOM 1965 N N . ARG A 1 248 ? 37.219 17.634 1.373 1.00 83.25 248 ARG A N 1
ATOM 1966 C CA . ARG A 1 248 ? 36.093 18.149 2.164 1.00 83.25 248 ARG A CA 1
ATOM 1967 C C . ARG A 1 248 ? 34.780 17.995 1.389 1.00 83.25 248 ARG A C 1
ATOM 1969 O O . ARG A 1 248 ? 34.705 18.397 0.228 1.00 83.25 248 ARG A O 1
ATOM 1976 N N . GLY A 1 249 ? 33.754 17.466 2.055 1.00 86.25 249 GLY A N 1
ATOM 1977 C CA . GLY A 1 249 ? 32.393 17.321 1.528 1.00 86.25 249 GLY A CA 1
ATOM 1978 C C . GLY A 1 249 ? 32.030 15.888 1.126 1.00 86.25 249 GLY A C 1
ATOM 1979 O O . GLY A 1 249 ? 32.815 15.193 0.478 1.00 86.25 249 GLY A O 1
ATOM 1980 N N . LEU A 1 250 ? 30.807 15.475 1.482 1.00 83.69 250 LEU A N 1
ATOM 1981 C CA . LEU A 1 250 ? 30.318 14.094 1.374 1.00 83.69 250 LEU A CA 1
ATOM 1982 C C . LEU A 1 250 ? 30.424 13.527 -0.048 1.00 83.69 250 LEU A C 1
ATOM 1984 O O . LEU A 1 250 ? 30.944 12.430 -0.227 1.00 83.69 250 LEU A O 1
ATOM 1988 N N . ALA A 1 251 ? 30.004 14.294 -1.059 1.00 80.62 251 ALA A N 1
ATOM 1989 C CA . ALA A 1 251 ? 30.062 13.869 -2.458 1.00 80.62 251 ALA A CA 1
ATOM 1990 C C . ALA A 1 251 ? 31.503 13.569 -2.907 1.00 80.62 251 ALA A C 1
ATOM 1992 O O . ALA A 1 251 ? 31.773 12.516 -3.474 1.00 80.62 251 ALA A O 1
ATOM 1993 N N . LYS A 1 252 ? 32.459 14.445 -2.570 1.00 81.19 252 LYS A N 1
ATOM 1994 C CA . LYS A 1 252 ? 33.874 14.278 -2.944 1.00 81.19 252 LYS A CA 1
ATOM 1995 C C . LYS A 1 252 ? 34.519 13.100 -2.211 1.00 81.19 252 LYS A C 1
ATOM 1997 O O . LYS A 1 252 ? 35.299 12.356 -2.803 1.00 81.19 252 LYS A O 1
ATOM 2002 N N . THR A 1 253 ? 34.179 12.901 -0.937 1.00 83.69 253 THR A N 1
ATOM 2003 C CA . THR A 1 253 ? 34.621 11.733 -0.162 1.00 83.69 253 THR A CA 1
ATOM 2004 C C . THR A 1 253 ? 34.039 10.430 -0.721 1.00 83.69 253 THR A C 1
ATOM 2006 O O . THR A 1 253 ? 34.754 9.433 -0.825 1.00 83.69 253 THR A O 1
ATOM 2009 N N . HIS A 1 254 ? 32.768 10.431 -1.129 1.00 81.19 254 HIS A N 1
ATOM 2010 C CA . HIS A 1 254 ? 32.119 9.275 -1.742 1.00 81.19 254 HIS A CA 1
ATOM 2011 C C . HIS A 1 254 ? 32.783 8.900 -3.073 1.00 81.19 254 HIS A C 1
ATOM 2013 O O . HIS A 1 254 ? 33.215 7.758 -3.235 1.00 81.19 254 HIS A O 1
ATOM 2019 N N . THR A 1 255 ? 32.994 9.873 -3.967 1.00 83.25 255 THR A N 1
ATOM 2020 C CA . THR A 1 255 ? 33.714 9.667 -5.234 1.00 83.25 255 THR A CA 1
ATOM 2021 C C . THR A 1 255 ? 35.127 9.129 -5.001 1.00 83.25 255 THR A C 1
ATOM 2023 O O . THR A 1 255 ? 35.553 8.193 -5.675 1.00 83.25 255 THR A O 1
ATOM 2026 N N . GLN A 1 256 ? 35.848 9.648 -3.999 1.00 82.69 256 GLN A N 1
ATOM 2027 C CA . GLN A 1 256 ? 37.169 9.133 -3.626 1.00 82.69 256 GLN A CA 1
ATOM 2028 C C . GLN A 1 256 ? 37.122 7.648 -3.223 1.00 82.69 256 GLN A C 1
ATOM 2030 O O . GLN A 1 256 ? 38.015 6.883 -3.590 1.00 82.69 256 GLN A O 1
ATOM 2035 N N . ASN A 1 257 ? 36.109 7.227 -2.463 1.00 85.62 257 ASN A N 1
ATOM 2036 C CA . ASN A 1 257 ? 35.961 5.834 -2.039 1.00 85.62 257 ASN A CA 1
ATOM 2037 C C . ASN A 1 257 ? 35.581 4.906 -3.206 1.00 85.62 257 ASN A C 1
ATOM 2039 O O . ASN A 1 257 ? 36.100 3.789 -3.278 1.00 85.62 257 ASN A O 1
ATOM 2043 N N . ILE A 1 258 ? 34.758 5.377 -4.151 1.00 85.62 258 ILE A N 1
ATOM 2044 C CA . ILE A 1 258 ? 34.446 4.645 -5.390 1.00 85.62 258 ILE A CA 1
ATOM 2045 C C . ILE A 1 258 ? 35.722 4.422 -6.206 1.00 85.62 258 ILE A C 1
ATOM 2047 O O . ILE A 1 258 ? 36.048 3.282 -6.533 1.00 85.62 258 ILE A O 1
ATOM 2051 N N . LEU A 1 259 ? 36.496 5.482 -6.464 1.00 86.19 259 LEU A N 1
ATOM 2052 C CA . LEU A 1 259 ? 37.728 5.392 -7.255 1.00 86.19 259 LEU A CA 1
ATOM 2053 C C . LEU A 1 259 ? 38.752 4.430 -6.636 1.00 86.19 259 LEU A C 1
ATOM 2055 O O . LEU A 1 259 ? 39.370 3.645 -7.351 1.00 86.19 259 LEU A O 1
ATOM 2059 N N . LYS A 1 260 ? 38.896 4.424 -5.304 1.00 84.62 260 LYS A N 1
ATOM 2060 C CA . LYS A 1 260 ? 39.769 3.464 -4.601 1.00 84.62 260 LYS A CA 1
ATOM 2061 C C . LYS A 1 260 ? 39.290 2.016 -4.736 1.00 84.62 260 LYS A C 1
ATOM 2063 O O . LYS A 1 260 ? 40.117 1.112 -4.810 1.00 84.62 260 LYS A O 1
ATOM 2068 N N . SER A 1 261 ? 37.979 1.796 -4.776 1.00 83.50 261 SER A N 1
ATOM 2069 C CA . SER A 1 261 ? 37.395 0.462 -4.963 1.00 83.50 261 SER A CA 1
ATOM 2070 C C . SER A 1 261 ? 37.622 -0.046 -6.391 1.00 83.50 261 SER A C 1
ATOM 2072 O O . SER A 1 261 ? 37.996 -1.200 -6.584 1.00 83.50 261 SER A O 1
ATOM 2074 N N . ILE A 1 262 ? 37.498 0.839 -7.386 1.00 83.56 262 ILE A N 1
ATOM 2075 C CA . ILE A 1 262 ? 37.832 0.538 -8.785 1.00 83.56 262 ILE A CA 1
ATOM 2076 C C . ILE A 1 262 ? 39.325 0.209 -8.920 1.00 83.56 262 ILE A C 1
ATOM 2078 O O . ILE A 1 262 ? 39.674 -0.818 -9.497 1.00 83.56 262 ILE A O 1
ATOM 2082 N N . ALA A 1 263 ? 40.207 1.022 -8.329 1.00 83.56 263 ALA A N 1
ATOM 2083 C CA . ALA A 1 263 ? 41.652 0.782 -8.345 1.00 83.56 263 ALA A CA 1
ATOM 2084 C C . ALA A 1 263 ? 42.028 -0.568 -7.711 1.00 83.56 263 ALA A C 1
ATOM 2086 O O . ALA A 1 263 ? 42.877 -1.289 -8.234 1.00 83.56 263 ALA A O 1
ATOM 2087 N N . PHE A 1 264 ? 41.358 -0.944 -6.620 1.00 84.38 264 PHE A N 1
ATOM 2088 C CA . PHE A 1 264 ? 41.529 -2.251 -5.998 1.00 84.38 264 PHE A CA 1
ATOM 2089 C C . PHE A 1 264 ? 41.111 -3.408 -6.918 1.00 84.38 264 PHE A C 1
ATOM 2091 O O . PHE A 1 264 ? 41.840 -4.396 -7.017 1.00 84.38 264 PHE A O 1
ATOM 2098 N N . ASN A 1 265 ? 39.978 -3.285 -7.616 1.00 82.19 265 ASN A N 1
ATOM 2099 C CA . ASN A 1 265 ? 39.521 -4.302 -8.567 1.00 82.19 265 ASN A CA 1
ATOM 2100 C C . ASN A 1 265 ? 40.508 -4.461 -9.732 1.00 82.19 265 ASN A C 1
ATOM 2102 O O . ASN A 1 265 ? 40.885 -5.585 -10.062 1.00 82.19 265 ASN A O 1
ATOM 2106 N N . LEU A 1 266 ? 41.003 -3.349 -10.285 1.00 80.50 266 LEU A N 1
ATOM 2107 C CA . LEU A 1 266 ? 42.022 -3.355 -11.341 1.00 80.50 266 LEU A CA 1
ATOM 2108 C C . LEU A 1 266 ? 43.331 -4.006 -10.871 1.00 80.50 266 LEU A C 1
ATOM 2110 O O . LEU A 1 266 ? 43.873 -4.864 -11.560 1.00 80.50 266 LEU A O 1
ATOM 2114 N N . TYR A 1 267 ? 43.796 -3.688 -9.661 1.00 80.81 267 TYR A N 1
ATOM 2115 C CA . TYR A 1 267 ? 45.001 -4.292 -9.080 1.00 80.81 267 TYR A CA 1
ATOM 2116 C C . TYR A 1 267 ? 44.874 -5.808 -8.871 1.00 80.81 267 TYR A C 1
ATOM 2118 O O . TYR A 1 267 ? 45.849 -6.542 -9.016 1.00 80.81 267 TYR A O 1
ATOM 2126 N N . ARG A 1 268 ? 43.669 -6.301 -8.555 1.00 78.94 268 ARG A N 1
ATOM 2127 C CA . ARG A 1 268 ? 43.409 -7.736 -8.362 1.00 78.94 268 ARG A CA 1
ATOM 2128 C C . ARG A 1 268 ? 43.168 -8.494 -9.680 1.00 78.94 268 ARG A C 1
ATOM 2130 O O . ARG A 1 268 ? 43.179 -9.723 -9.674 1.00 78.94 268 ARG A O 1
ATOM 2137 N N . THR A 1 269 ? 42.965 -7.786 -10.793 1.00 66.25 269 THR A N 1
ATOM 2138 C CA . THR A 1 269 ? 42.578 -8.362 -12.096 1.00 66.25 269 THR A CA 1
ATOM 2139 C C . THR A 1 269 ? 43.606 -9.365 -12.658 1.00 66.25 269 THR A C 1
ATOM 2141 O O . THR A 1 269 ? 43.184 -10.450 -13.059 1.00 66.25 269 THR A O 1
ATOM 2144 N N . PRO A 1 270 ? 44.935 -9.123 -12.608 1.00 63.78 270 PRO A N 1
ATOM 2145 C CA . PRO A 1 270 ? 45.919 -10.085 -13.120 1.00 63.78 270 PRO A CA 1
ATOM 2146 C C . PRO A 1 270 ? 45.894 -11.443 -12.396 1.00 63.78 270 PRO A C 1
ATOM 2148 O O . PRO A 1 270 ? 46.063 -12.485 -13.023 1.00 63.78 270 PRO A O 1
ATOM 2151 N N . GLY A 1 271 ? 45.622 -11.455 -11.085 1.00 57.84 271 GLY A N 1
ATOM 2152 C CA . GLY A 1 271 ? 45.533 -12.691 -10.296 1.00 57.84 271 GLY A CA 1
ATOM 2153 C C . GLY A 1 271 ? 44.252 -13.500 -10.537 1.00 57.84 271 GLY A C 1
ATOM 2154 O O . GLY A 1 271 ? 44.254 -14.712 -10.346 1.00 57.84 271 GLY A O 1
ATOM 2155 N N . ILE A 1 272 ? 43.169 -12.855 -10.984 1.00 57.12 272 ILE A N 1
ATOM 2156 C CA . ILE A 1 272 ? 41.891 -13.516 -11.310 1.00 57.12 272 ILE A CA 1
ATOM 2157 C C . ILE A 1 272 ? 41.959 -14.165 -12.701 1.00 57.12 272 ILE A C 1
ATOM 2159 O O . ILE A 1 272 ? 41.493 -15.290 -12.882 1.00 57.12 272 ILE A O 1
ATOM 2163 N N . ILE A 1 273 ? 42.594 -13.487 -13.662 1.00 52.66 273 ILE A N 1
ATOM 2164 C CA . ILE A 1 273 ? 42.792 -14.002 -15.025 1.00 52.66 273 ILE A CA 1
ATOM 2165 C C . ILE A 1 273 ? 43.764 -15.194 -15.016 1.00 52.66 273 ILE A C 1
ATOM 2167 O O . ILE A 1 273 ? 43.506 -16.202 -15.655 1.00 52.66 273 ILE A O 1
ATOM 2171 N N . MET A 1 274 ? 44.835 -15.151 -14.217 1.00 47.03 274 MET A N 1
ATOM 2172 C CA . MET A 1 274 ? 45.775 -16.280 -14.105 1.00 47.03 274 MET A CA 1
ATOM 2173 C C . MET A 1 274 ? 45.193 -17.495 -13.360 1.00 47.03 274 MET A C 1
ATOM 2175 O O . MET A 1 274 ? 45.531 -18.629 -13.681 1.00 47.03 274 MET A O 1
ATOM 2179 N N . SER A 1 275 ? 44.293 -17.286 -12.391 1.00 48.66 275 SER A N 1
ATOM 2180 C CA . SER A 1 275 ? 43.630 -18.376 -11.654 1.00 48.66 275 SER A CA 1
ATOM 2181 C C . SER A 1 275 ? 42.568 -19.118 -12.474 1.00 48.66 275 SER A C 1
ATOM 2183 O O . SER A 1 275 ? 42.170 -20.208 -12.075 1.00 48.66 275 SER A O 1
ATOM 2185 N N . SER A 1 276 ? 42.087 -18.536 -13.576 1.00 46.28 276 SER A N 1
ATOM 2186 C CA . SER A 1 276 ? 41.086 -19.143 -14.469 1.00 46.28 276 SER A CA 1
ATOM 2187 C C . SER A 1 276 ? 41.707 -19.901 -15.651 1.00 46.28 276 SER A C 1
ATOM 2189 O O . SER A 1 276 ? 40.989 -20.600 -16.355 1.00 46.28 276 SER A O 1
ATOM 2191 N N . CYS A 1 277 ? 43.032 -19.824 -15.829 1.00 43.78 277 CYS A N 1
ATOM 2192 C CA . CYS A 1 277 ? 43.776 -20.527 -16.881 1.00 43.78 277 CYS A CA 1
ATOM 2193 C C . CYS A 1 277 ? 44.458 -21.833 -16.414 1.00 43.78 277 CYS A C 1
ATOM 2195 O O . CYS A 1 277 ? 45.175 -22.445 -17.200 1.00 43.78 277 CYS A O 1
ATOM 2197 N N . ILE A 1 278 ? 44.287 -22.249 -15.151 1.00 48.91 278 ILE A N 1
ATOM 2198 C CA . ILE A 1 278 ? 44.880 -23.483 -14.576 1.00 48.91 278 ILE A CA 1
ATOM 2199 C C . ILE A 1 278 ? 43.770 -24.425 -14.047 1.00 48.91 278 ILE A C 1
ATOM 2201 O O . ILE A 1 278 ? 43.964 -25.166 -13.089 1.00 48.91 278 ILE A O 1
ATOM 2205 N N . GLY A 1 279 ? 42.574 -24.367 -14.638 1.00 39.47 279 GLY A N 1
ATOM 2206 C CA . GLY A 1 279 ? 41.449 -25.262 -14.333 1.00 39.47 279 GLY A CA 1
ATOM 2207 C C . GLY A 1 279 ? 41.183 -26.222 -15.475 1.00 39.47 279 GLY A C 1
ATOM 2208 O O . GLY A 1 279 ? 41.097 -25.716 -16.614 1.00 39.47 279 GLY A O 1
#

Organism: NCBI:txid1411148